Protein AF-A0ABD5S441-F1 (afdb_monomer_lite)

InterPro domains:
  IPR002937 Amine oxida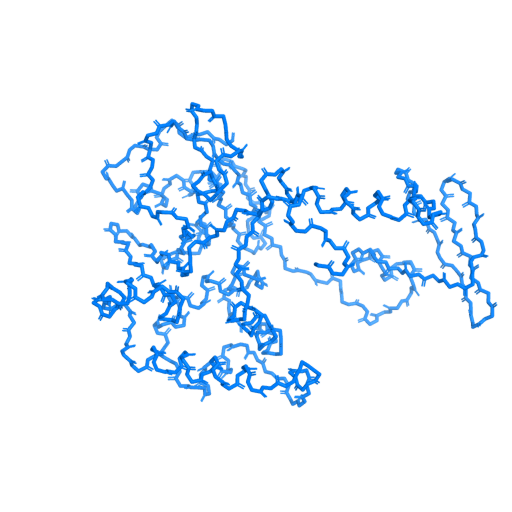se [PF01593] (11-288)
  IPR036188 FAD/NAD(P)-binding domain superfamily [G3DSA:3.50.50.60] (148-203)
  IPR036188 FAD/NAD(P)-binding domain superfamily [SSF51905] (5-224)

pLDDT: mean 90.02, std 10.99, range [41.94, 98.12]

Foldseek 3Di:
DVQDDVVVLVWFFFAAWAWQFDQQDIATQGDCVRCVVCVVSNVVPPQADPVLVVLLVVLLVVLLVDDLVCLPDDDKFFQVVVVVVSVGDPSCLLRPVLLVVCVVQLGSVSRDIVSVVSNVVNVPSPDTDTAGLVGNVVSVVSNVVVCVVVVDDDDDPWDWDEWDDDQQWIWTQTPVGIDIDRDDDDPDQQVVSCVHPVPPPRDNDDWDKDKDKKKDFPPLPPVRASHKYAHSPDVQQRIKGQVCSRRVSVDDPGITMMMTMHGGDVNVVDDPVVSVVSVLVSSCSRPVVGDPPPMDD

Structure (mmCIF, N/CA/C/O backbone):
data_AF-A0ABD5S441-F1
#
_entry.id   AF-A0ABD5S441-F1
#
loop_
_atom_site.group_PDB
_atom_site.id
_atom_site.type_symbol
_atom_site.label_atom_id
_atom_site.label_alt_id
_atom_site.label_comp_id
_atom_site.label_asym_id
_atom_site.label_entity_id
_atom_site.label_seq_id
_atom_site.pdbx_PDB_ins_code
_atom_site.Cartn_x
_atom_site.Cartn_y
_atom_site.Cartn_z
_atom_site.occupancy
_atom_site.B_iso_or_equiv
_atom_site.auth_seq_id
_atom_site.auth_comp_id
_atom_site.auth_asym_id
_atom_site.auth_atom_id
_atom_site.pdbx_PDB_model_num
ATOM 1 N N . ARG A 1 1 ? -10.123 -16.345 6.306 1.00 65.31 1 ARG A N 1
ATOM 2 C CA . ARG A 1 1 ? -10.743 -17.648 6.645 1.00 65.31 1 ARG A CA 1
ATOM 3 C C . ARG A 1 1 ? -11.668 -17.563 7.852 1.00 65.31 1 ARG A C 1
ATOM 5 O O . ARG A 1 1 ? -12.834 -17.840 7.672 1.00 65.31 1 ARG A O 1
ATOM 12 N N . ARG A 1 2 ? -11.217 -17.163 9.056 1.00 82.12 2 ARG A N 1
ATOM 13 C CA . ARG A 1 2 ? -12.135 -17.028 10.214 1.00 82.12 2 ARG A CA 1
ATOM 14 C C . ARG A 1 2 ? -13.197 -15.929 10.036 1.00 82.12 2 ARG A C 1
ATOM 16 O O . ARG A 1 2 ? -14.333 -16.137 10.427 1.00 82.12 2 ARG A O 1
ATOM 23 N N . TYR A 1 3 ? -12.811 -14.787 9.464 1.00 86.44 3 TYR A N 1
ATOM 24 C CA . TYR A 1 3 ? -13.684 -13.607 9.316 1.00 86.44 3 TYR A CA 1
ATOM 25 C C . TYR A 1 3 ? -14.075 -13.294 7.870 1.00 86.44 3 TYR A C 1
ATOM 27 O O . TYR A 1 3 ? -15.000 -12.531 7.636 1.00 86.44 3 TYR A O 1
ATOM 35 N N . LEU A 1 4 ? -13.348 -13.877 6.916 1.00 92.81 4 LEU A N 1
ATOM 36 C CA . LEU A 1 4 ? -13.539 -13.667 5.486 1.00 92.81 4 LEU A CA 1
ATOM 37 C C . LEU A 1 4 ? -13.661 -15.018 4.797 1.00 92.81 4 LEU A C 1
ATOM 39 O O . LEU A 1 4 ? -12.816 -15.899 5.041 1.00 92.81 4 LEU A O 1
ATOM 43 N N . ASP A 1 5 ? -14.661 -15.121 3.932 1.00 95.56 5 ASP A N 1
ATOM 44 C CA . ASP A 1 5 ? -14.799 -16.182 2.945 1.00 95.56 5 ASP A CA 1
ATOM 45 C C . ASP A 1 5 ? -13.956 -15.784 1.730 1.00 95.56 5 ASP A C 1
ATOM 47 O O . ASP A 1 5 ? -14.310 -14.883 0.971 1.00 95.56 5 ASP A O 1
ATOM 51 N N . LEU A 1 6 ? -12.781 -16.410 1.633 1.00 94.31 6 LEU A N 1
ATOM 52 C CA . LEU A 1 6 ? -11.781 -16.106 0.611 1.00 94.31 6 LEU A CA 1
ATOM 53 C C . LEU A 1 6 ? -12.156 -16.684 -0.754 1.00 94.31 6 LEU A C 1
ATOM 55 O O . LEU A 1 6 ? -11.691 -16.159 -1.761 1.00 94.31 6 LEU A O 1
ATOM 59 N N . ASP A 1 7 ? -12.979 -17.733 -0.781 1.00 94.31 7 ASP A N 1
ATOM 60 C CA . ASP A 1 7 ? -13.413 -18.360 -2.026 1.00 94.31 7 ASP A CA 1
ATOM 61 C C . ASP A 1 7 ? -14.426 -17.440 -2.718 1.00 94.31 7 ASP A C 1
ATOM 63 O O . ASP A 1 7 ? -14.320 -17.186 -3.915 1.00 94.31 7 ASP A O 1
ATOM 67 N N . ALA A 1 8 ? -15.329 -16.829 -1.942 1.00 96.06 8 ALA A N 1
ATOM 68 C CA . ALA A 1 8 ? -16.262 -15.816 -2.437 1.00 96.06 8 ALA A CA 1
ATOM 69 C C . ALA A 1 8 ? -15.580 -14.527 -2.945 1.00 96.06 8 ALA A C 1
ATOM 71 O O . ALA A 1 8 ? -16.171 -13.802 -3.742 1.00 96.06 8 ALA A O 1
ATOM 72 N N . LEU A 1 9 ? -14.355 -14.226 -2.495 1.00 97.00 9 LEU A N 1
ATOM 73 C CA . LEU A 1 9 ? -13.588 -13.064 -2.970 1.00 97.00 9 LEU A CA 1
ATOM 74 C C . LEU A 1 9 ? -12.907 -13.297 -4.328 1.00 97.00 9 LEU A C 1
ATOM 76 O O . LEU A 1 9 ? -12.417 -12.329 -4.913 1.00 97.00 9 LEU A O 1
ATOM 80 N N . ASP A 1 10 ? -12.851 -14.551 -4.797 1.00 97.00 10 ASP A N 1
ATOM 81 C CA . ASP A 1 10 ? -12.195 -14.972 -6.042 1.00 97.00 10 ASP A CA 1
ATOM 82 C C . ASP A 1 10 ? -10.825 -14.295 -6.225 1.00 97.00 10 ASP A C 1
ATOM 84 O O . ASP A 1 10 ? -10.598 -13.475 -7.118 1.00 97.00 10 ASP A O 1
ATOM 88 N N . LEU A 1 11 ? -9.920 -14.568 -5.282 1.00 97.38 11 LEU A N 1
ATOM 89 C CA . LEU A 1 11 ? -8.642 -13.872 -5.184 1.00 97.38 11 LEU A CA 1
ATOM 90 C C . LEU A 1 11 ? -7.802 -14.023 -6.462 1.00 97.38 11 LEU A C 1
ATOM 92 O O . LEU A 1 11 ? -7.557 -15.115 -6.978 1.00 97.38 11 LEU A O 1
ATOM 96 N N . ARG A 1 12 ? -7.300 -12.888 -6.944 1.00 97.62 12 ARG A N 1
ATOM 97 C CA . ARG A 1 12 ? -6.392 -12.766 -8.080 1.00 97.62 12 ARG A CA 1
ATOM 98 C C . ARG A 1 12 ? -4.985 -12.500 -7.564 1.00 97.62 12 ARG A C 1
ATOM 100 O O . ARG A 1 12 ? -4.724 -11.492 -6.912 1.00 97.62 12 ARG A O 1
ATOM 107 N N . TYR A 1 13 ? -4.079 -13.428 -7.847 1.00 95.75 13 TYR A N 1
ATOM 108 C CA . TYR A 1 13 ? -2.749 -13.462 -7.244 1.00 95.75 13 TYR A CA 1
ATOM 109 C C . TYR A 1 13 ? -1.689 -12.774 -8.100 1.00 95.75 13 TYR A C 1
ATOM 111 O O . TYR A 1 13 ? -1.636 -12.951 -9.323 1.00 95.75 13 TYR A O 1
ATOM 119 N N . PHE A 1 14 ? -0.801 -12.044 -7.431 1.00 93.38 14 PHE A N 1
ATOM 120 C CA . PHE A 1 14 ? 0.441 -11.551 -8.013 1.00 93.38 14 PHE A CA 1
ATOM 121 C C . PHE A 1 14 ? 1.434 -12.700 -8.185 1.00 93.38 14 PHE A C 1
ATOM 123 O O . PHE A 1 14 ? 1.490 -13.626 -7.374 1.00 93.38 14 PHE A O 1
ATOM 130 N N . THR A 1 15 ? 2.274 -12.623 -9.217 1.00 89.69 15 THR A N 1
ATOM 131 C CA . THR A 1 15 ? 3.428 -13.524 -9.306 1.00 89.69 15 THR A CA 1
ATOM 132 C C . THR A 1 15 ? 4.480 -13.059 -8.296 1.00 89.69 15 THR A C 1
ATOM 134 O O . THR A 1 15 ? 4.806 -11.872 -8.302 1.00 89.69 15 THR A O 1
ATOM 137 N N . PRO A 1 16 ? 5.050 -13.951 -7.466 1.00 82.00 16 PRO A N 1
ATOM 138 C CA . PRO A 1 16 ? 6.083 -13.576 -6.508 1.00 82.00 16 PRO A CA 1
ATOM 139 C C . PRO A 1 16 ? 7.262 -12.850 -7.164 1.00 82.00 16 PRO A C 1
ATOM 141 O O . PRO A 1 16 ? 7.794 -13.290 -8.189 1.00 82.00 16 PRO A O 1
ATOM 144 N N . GLY A 1 17 ? 7.685 -11.753 -6.539 1.00 81.75 17 GLY A N 1
ATOM 145 C CA . GLY A 1 17 ? 8.775 -10.915 -7.020 1.00 81.75 17 GLY A CA 1
ATOM 146 C C . GLY A 1 17 ? 8.328 -9.583 -7.620 1.00 81.75 17 GLY A C 1
ATOM 147 O O . GLY A 1 17 ? 7.150 -9.233 -7.618 1.00 81.75 17 GLY A O 1
ATOM 148 N N . ALA A 1 18 ? 9.297 -8.840 -8.143 1.00 88.81 18 ALA A N 1
ATOM 149 C CA . ALA A 1 18 ? 9.094 -7.531 -8.750 1.00 88.81 18 ALA A CA 1
ATOM 150 C C . ALA A 1 18 ? 10.039 -7.332 -9.942 1.00 88.81 18 ALA A C 1
ATOM 152 O O . ALA A 1 18 ? 11.045 -8.031 -10.087 1.00 88.81 18 ALA A O 1
ATOM 153 N N . VAL A 1 19 ? 9.706 -6.381 -10.807 1.00 91.94 19 VAL A N 1
ATOM 154 C CA . VAL A 1 19 ? 10.551 -5.966 -11.927 1.00 91.94 19 VAL A CA 1
ATOM 155 C C . VAL A 1 19 ? 11.243 -4.663 -11.558 1.00 91.94 19 VAL A C 1
ATOM 157 O O . VAL A 1 19 ? 10.587 -3.651 -11.365 1.00 91.94 19 VAL A O 1
ATOM 160 N N . VAL A 1 20 ? 12.566 -4.667 -11.479 1.00 92.19 20 VAL A N 1
ATOM 161 C CA . VAL A 1 20 ? 13.361 -3.452 -11.297 1.00 92.19 20 VAL A CA 1
ATOM 162 C C . VAL A 1 20 ? 13.516 -2.775 -12.653 1.00 92.19 20 VAL A C 1
ATOM 164 O O . VAL A 1 20 ? 14.058 -3.375 -13.587 1.00 92.19 20 VAL A O 1
ATOM 167 N N . ALA A 1 21 ? 13.012 -1.550 -12.769 1.00 93.44 21 ALA A N 1
ATOM 168 C CA . ALA A 1 21 ? 12.971 -0.779 -14.001 1.00 93.44 21 ALA A CA 1
ATOM 169 C C . ALA A 1 21 ? 13.941 0.411 -13.957 1.00 93.44 21 ALA A C 1
ATOM 171 O O . ALA A 1 21 ? 14.086 1.095 -12.941 1.00 93.44 21 ALA A O 1
ATOM 172 N N . ARG A 1 22 ? 14.619 0.628 -15.086 1.00 92.00 22 ARG A N 1
ATOM 173 C CA . ARG A 1 22 ? 15.567 1.711 -15.375 1.00 92.00 22 ARG A CA 1
ATOM 174 C C . ARG A 1 22 ? 15.451 2.102 -16.855 1.00 92.00 22 ARG A C 1
ATOM 176 O O . ARG A 1 22 ? 14.823 1.358 -17.615 1.00 92.00 22 ARG A O 1
ATOM 183 N N . PRO A 1 23 ? 16.060 3.218 -17.298 1.00 92.81 23 PRO A N 1
ATOM 184 C CA . PRO A 1 23 ? 16.100 3.569 -18.715 1.00 92.81 23 PRO A CA 1
ATOM 185 C C . PRO A 1 23 ? 16.581 2.393 -19.578 1.00 92.81 23 PRO A C 1
ATOM 187 O O . PRO A 1 23 ? 17.664 1.854 -19.358 1.00 92.81 23 PRO A O 1
ATOM 190 N N . ASP A 1 24 ? 15.720 1.953 -20.496 1.00 90.12 24 ASP A N 1
ATOM 191 C CA . ASP A 1 24 ? 15.860 0.794 -21.391 1.00 90.12 24 ASP A CA 1
ATOM 192 C C . ASP A 1 24 ? 16.228 -0.558 -20.730 1.00 90.12 24 ASP A C 1
ATOM 194 O O . ASP A 1 24 ? 16.523 -1.552 -21.397 1.00 90.12 24 ASP A O 1
ATOM 198 N N . SER A 1 25 ? 16.140 -0.673 -19.405 1.00 87.00 25 SER A N 1
ATOM 199 C CA . SER A 1 25 ? 16.530 -1.884 -18.681 1.00 87.00 25 SER A CA 1
ATOM 200 C C . SER A 1 25 ? 15.450 -2.319 -17.704 1.00 87.00 25 SER A C 1
ATOM 202 O O . SER A 1 25 ? 14.938 -1.535 -16.909 1.00 87.00 25 SER A O 1
ATOM 204 N N . ARG A 1 26 ? 15.098 -3.604 -17.768 1.00 89.38 26 ARG A N 1
ATOM 205 C CA . ARG A 1 26 ? 14.175 -4.252 -16.835 1.00 89.38 26 ARG A CA 1
ATOM 206 C C . ARG A 1 26 ? 14.798 -5.559 -16.385 1.00 89.38 26 ARG A C 1
ATOM 208 O O . ARG A 1 26 ? 15.154 -6.387 -17.223 1.00 89.38 26 ARG A O 1
ATOM 215 N N . SER A 1 27 ? 14.897 -5.763 -15.081 1.00 84.12 27 SER A N 1
ATOM 216 C CA . SER A 1 27 ? 15.347 -7.027 -14.506 1.00 84.12 27 SER A CA 1
ATOM 217 C C . SER A 1 27 ? 14.283 -7.572 -13.567 1.00 84.12 27 SER A C 1
ATOM 219 O O . SER A 1 27 ? 13.667 -6.833 -12.807 1.00 84.12 27 SER A O 1
ATOM 221 N N . THR A 1 28 ? 14.010 -8.870 -13.648 1.00 80.25 28 THR A N 1
ATOM 222 C CA . THR A 1 28 ? 13.054 -9.504 -12.736 1.00 80.25 28 THR A CA 1
ATOM 223 C C . THR A 1 28 ? 13.807 -10.058 -11.543 1.00 80.25 28 THR A C 1
ATOM 225 O O . THR A 1 28 ? 14.750 -10.833 -11.712 1.00 80.25 28 THR A O 1
ATOM 228 N N . LEU A 1 29 ? 13.357 -9.696 -10.346 1.00 74.00 29 LEU A N 1
ATOM 229 C CA . LEU A 1 29 ? 13.698 -10.409 -9.132 1.00 74.00 29 LEU A CA 1
ATOM 230 C C . LEU A 1 29 ? 12.519 -11.287 -8.730 1.00 74.00 29 LEU A C 1
ATOM 232 O O . LEU A 1 29 ? 11.464 -10.762 -8.384 1.00 74.00 29 LEU A O 1
ATOM 236 N N . ALA A 1 30 ? 12.687 -12.605 -8.768 1.00 65.69 30 ALA A N 1
ATOM 237 C CA . ALA A 1 30 ? 11.663 -13.543 -8.326 1.00 65.69 30 ALA A CA 1
ATOM 238 C C . ALA A 1 30 ? 11.938 -14.103 -6.923 1.00 65.69 30 ALA A C 1
ATOM 240 O O . ALA A 1 30 ? 13.085 -14.141 -6.473 1.00 65.69 30 ALA A O 1
ATOM 241 N N . ASP A 1 31 ? 10.882 -14.567 -6.242 1.00 62.84 31 ASP A N 1
ATOM 242 C CA . ASP A 1 31 ? 11.021 -15.283 -4.968 1.00 62.84 31 ASP A CA 1
ATOM 243 C C . ASP A 1 31 ? 11.498 -16.725 -5.233 1.00 62.84 31 ASP A C 1
ATOM 245 O O . ASP A 1 31 ? 10.728 -17.539 -5.761 1.00 62.84 31 ASP A O 1
ATOM 249 N N . PRO A 1 32 ? 12.733 -17.077 -4.827 1.00 53.09 32 PRO A N 1
ATOM 250 C CA . PRO A 1 32 ? 13.337 -18.375 -5.102 1.00 53.09 32 PRO A CA 1
ATOM 251 C C . PRO A 1 32 ? 12.550 -19.561 -4.529 1.00 53.09 32 PRO A C 1
ATOM 253 O O . PRO A 1 32 ? 12.670 -20.677 -5.028 1.00 53.09 32 PRO A O 1
ATOM 256 N N . ARG A 1 33 ? 11.752 -19.355 -3.474 1.00 58.75 33 ARG A N 1
ATOM 257 C CA . ARG A 1 33 ? 11.003 -20.441 -2.826 1.00 58.75 33 ARG A CA 1
ATOM 258 C C . ARG A 1 33 ? 9.654 -20.708 -3.482 1.00 58.75 33 ARG A C 1
ATOM 260 O O . ARG A 1 33 ? 9.154 -21.823 -3.377 1.00 58.75 33 ARG A O 1
ATOM 267 N N . ARG A 1 34 ? 9.050 -19.696 -4.106 1.00 55.69 34 ARG A N 1
ATOM 268 C CA . ARG A 1 34 ? 7.669 -19.764 -4.614 1.00 55.69 34 ARG A CA 1
ATOM 269 C C . ARG A 1 34 ? 7.575 -19.862 -6.127 1.00 55.69 34 ARG A C 1
ATOM 271 O O . ARG A 1 34 ? 6.587 -20.385 -6.626 1.00 55.69 34 ARG A O 1
ATOM 278 N N . ASP A 1 35 ? 8.599 -19.409 -6.841 1.00 55.50 35 ASP A N 1
ATOM 279 C CA . ASP A 1 35 ? 8.705 -19.571 -8.288 1.00 55.50 35 ASP A CA 1
ATOM 280 C C . ASP A 1 35 ? 10.081 -20.162 -8.654 1.00 55.50 35 ASP A C 1
ATOM 282 O O . ASP A 1 35 ? 10.965 -19.465 -9.163 1.00 55.50 35 ASP A O 1
ATOM 286 N N . PRO A 1 36 ? 10.297 -21.465 -8.385 1.00 53.19 36 PRO A N 1
ATOM 287 C CA . PRO A 1 36 ? 11.572 -22.120 -8.649 1.00 53.19 36 PRO A CA 1
ATOM 288 C C . PRO A 1 36 ? 11.900 -22.252 -10.145 1.00 53.19 36 PRO A C 1
ATOM 290 O O . PRO A 1 36 ? 13.042 -22.542 -10.486 1.00 53.19 36 PRO A O 1
ATOM 293 N N . ALA A 1 37 ? 10.943 -22.030 -11.054 1.00 49.72 37 ALA A N 1
ATOM 294 C CA . ALA A 1 37 ? 11.206 -22.001 -12.494 1.00 49.72 37 ALA A CA 1
ATOM 295 C C . ALA A 1 37 ? 11.856 -20.669 -12.915 1.00 49.72 37 ALA A C 1
ATOM 297 O O . ALA A 1 37 ? 12.798 -20.658 -13.707 1.00 49.72 37 ALA A O 1
ATOM 298 N N . SER A 1 38 ? 11.426 -19.555 -12.315 1.00 51.66 38 SER A N 1
ATOM 299 C CA . SER A 1 38 ? 12.019 -18.222 -12.517 1.00 51.66 38 SER A CA 1
ATOM 300 C C . SER A 1 38 ? 13.366 -18.003 -11.802 1.00 51.66 38 SER A C 1
ATOM 302 O O . SER A 1 38 ? 14.031 -16.979 -11.999 1.00 51.66 38 SER A O 1
ATOM 304 N N . LEU A 1 39 ? 13.805 -18.972 -10.988 1.00 44.44 39 LEU A N 1
ATOM 305 C CA . LEU A 1 39 ? 15.114 -18.973 -10.331 1.00 44.44 39 LEU A CA 1
ATOM 306 C C . LEU A 1 39 ? 16.271 -18.916 -11.320 1.00 44.44 39 LEU A C 1
ATOM 308 O O . LEU A 1 39 ? 17.262 -18.254 -11.038 1.00 44.44 39 LEU A O 1
ATOM 312 N N . LEU A 1 40 ? 16.177 -19.599 -12.463 1.00 41.94 40 LEU A N 1
ATOM 313 C CA . LEU A 1 40 ? 17.257 -19.608 -13.455 1.00 41.94 40 LEU A CA 1
ATOM 314 C C . LEU A 1 40 ? 17.448 -18.225 -14.097 1.00 41.94 40 LEU A C 1
ATOM 316 O O . LEU A 1 40 ? 18.583 -17.829 -14.366 1.00 41.94 40 LEU A O 1
ATOM 320 N N . ASP A 1 41 ? 16.364 -17.461 -14.248 1.00 43.31 41 ASP A N 1
ATOM 321 C CA . ASP A 1 41 ? 16.399 -16.079 -14.737 1.00 43.31 41 ASP A CA 1
ATOM 322 C C . ASP A 1 41 ? 16.830 -15.097 -13.637 1.00 43.31 41 ASP A C 1
ATOM 324 O O . ASP A 1 41 ? 17.626 -14.192 -13.891 1.00 43.31 41 ASP A O 1
ATOM 328 N N . SER A 1 42 ? 16.418 -15.331 -12.385 1.00 48.16 42 SER A N 1
ATOM 329 C CA . SER A 1 42 ? 16.869 -14.550 -11.222 1.00 48.16 42 SER A CA 1
ATOM 330 C C . SER A 1 42 ? 18.332 -14.820 -10.857 1.00 48.16 42 SER A C 1
ATOM 332 O O . SER A 1 42 ? 19.022 -13.928 -10.381 1.00 48.16 42 SER A O 1
ATOM 334 N N . LEU A 1 43 ? 18.864 -16.024 -11.085 1.00 44.25 43 LEU A N 1
ATOM 335 C CA . LEU A 1 43 ? 20.286 -16.353 -10.907 1.00 44.25 43 LEU A CA 1
ATOM 336 C C . LEU A 1 43 ? 21.162 -15.709 -11.989 1.00 44.25 43 LEU A C 1
ATOM 338 O O . LEU A 1 43 ? 22.322 -15.409 -11.723 1.00 44.25 43 LEU A O 1
ATOM 342 N N . ARG A 1 44 ? 20.600 -15.448 -13.176 1.00 46.69 44 ARG A N 1
ATOM 343 C CA . ARG A 1 44 ? 21.252 -14.701 -14.262 1.00 46.69 44 ARG A CA 1
ATOM 344 C C . ARG A 1 44 ? 21.098 -13.185 -14.145 1.00 46.69 44 ARG A C 1
ATOM 346 O O . ARG A 1 44 ? 21.793 -12.468 -14.869 1.00 46.69 44 ARG A O 1
ATOM 353 N N . SER A 1 45 ? 20.238 -12.683 -13.255 1.00 51.91 45 SER A N 1
ATOM 354 C CA . SER A 1 45 ? 20.149 -11.245 -13.012 1.00 51.91 45 SER A CA 1
ATOM 355 C C . SER A 1 45 ? 21.444 -10.768 -12.343 1.00 51.91 45 SER A C 1
ATOM 357 O O . SER A 1 45 ? 21.807 -11.189 -11.244 1.00 51.91 45 SER A O 1
ATOM 359 N N . ARG A 1 46 ? 22.175 -9.901 -13.053 1.00 54.69 46 ARG A N 1
ATOM 360 C CA . ARG A 1 46 ? 23.422 -9.264 -12.583 1.00 54.69 46 ARG A CA 1
ATOM 361 C C . ARG A 1 46 ? 23.186 -8.199 -11.508 1.00 54.69 46 ARG A C 1
ATOM 363 O O . ARG A 1 46 ? 24.134 -7.630 -10.992 1.00 54.69 46 ARG A O 1
ATOM 370 N N . GLU A 1 47 ? 21.922 -7.929 -11.221 1.00 59.97 47 GLU A N 1
ATOM 371 C CA . GLU A 1 47 ? 21.449 -6.838 -10.372 1.00 59.97 47 GLU A CA 1
ATOM 372 C C . GLU A 1 47 ? 21.523 -7.192 -8.890 1.00 59.97 47 GLU A C 1
ATOM 374 O O . GLU A 1 47 ? 21.624 -6.308 -8.051 1.00 59.97 47 GLU A O 1
ATOM 379 N N . LEU A 1 48 ? 21.510 -8.489 -8.571 1.00 65.56 48 LEU A N 1
ATOM 380 C CA . LEU A 1 48 ? 21.667 -8.983 -7.214 1.00 65.56 48 LEU A CA 1
ATOM 381 C C . LEU A 1 48 ? 22.923 -9.829 -7.093 1.00 65.56 48 LEU A C 1
ATOM 383 O O . LEU A 1 48 ? 23.059 -10.848 -7.784 1.00 65.56 48 LEU A O 1
ATOM 387 N N . SER A 1 49 ? 23.778 -9.473 -6.138 1.00 72.88 49 SER A N 1
ATOM 388 C CA . SER A 1 49 ? 24.880 -10.340 -5.753 1.00 72.88 49 SER A CA 1
ATOM 389 C C . SER A 1 49 ? 24.331 -11.679 -5.233 1.00 72.88 49 SER A C 1
ATOM 391 O O . SER A 1 49 ? 23.270 -11.758 -4.606 1.00 72.88 49 SER A O 1
ATOM 393 N N . THR A 1 50 ? 25.048 -12.773 -5.490 1.00 75.56 50 THR A N 1
ATOM 394 C CA . THR A 1 50 ? 24.694 -14.088 -4.927 1.00 75.56 50 THR A CA 1
ATOM 395 C C . THR A 1 50 ? 24.672 -14.049 -3.396 1.00 75.56 50 THR A C 1
ATOM 397 O O . THR A 1 50 ? 23.895 -14.769 -2.773 1.00 75.56 50 THR A O 1
ATOM 400 N N . VAL A 1 51 ? 25.491 -13.181 -2.792 1.00 84.31 51 VAL A N 1
ATOM 401 C CA . VAL A 1 51 ? 25.563 -13.004 -1.341 1.00 84.31 51 VAL A CA 1
ATOM 402 C C . VAL A 1 51 ? 24.261 -12.411 -0.805 1.00 84.31 51 VAL A C 1
ATOM 404 O O . VAL A 1 51 ? 23.706 -12.955 0.145 1.00 84.31 51 VAL A O 1
ATOM 407 N N . ASP A 1 52 ? 23.714 -11.378 -1.446 1.00 83.62 52 ASP A N 1
ATOM 408 C CA . ASP A 1 52 ? 22.460 -10.763 -0.996 1.00 83.62 52 ASP A CA 1
ATOM 409 C C . ASP A 1 52 ? 21.275 -11.711 -1.153 1.00 83.62 52 ASP A C 1
ATOM 411 O O . ASP A 1 52 ? 20.434 -11.780 -0.266 1.00 83.62 52 ASP A O 1
ATOM 415 N N . LYS A 1 53 ? 21.254 -12.554 -2.195 1.00 80.00 53 LYS A N 1
ATOM 416 C CA . LYS A 1 53 ? 20.238 -13.617 -2.328 1.00 80.00 53 LYS A CA 1
ATOM 417 C C . LYS A 1 53 ? 20.273 -14.589 -1.144 1.00 80.00 53 LYS A C 1
ATOM 419 O O . LYS A 1 53 ? 19.224 -14.963 -0.616 1.00 80.00 53 LYS A O 1
ATOM 424 N N . LEU A 1 54 ? 21.471 -14.994 -0.714 1.00 84.69 54 LEU A N 1
ATOM 425 C CA . LEU A 1 54 ? 21.644 -15.866 0.451 1.00 84.69 54 LEU A CA 1
ATOM 426 C C . LEU A 1 54 ? 21.256 -15.156 1.752 1.00 84.69 54 LEU A C 1
ATOM 428 O O . LEU A 1 54 ? 20.592 -15.767 2.587 1.00 84.69 54 LEU A O 1
ATOM 432 N N . ARG A 1 55 ? 21.601 -13.873 1.907 1.00 89.88 55 ARG A N 1
ATOM 433 C CA . ARG A 1 55 ? 21.184 -13.058 3.059 1.00 89.88 55 ARG A CA 1
ATOM 434 C C . ARG A 1 55 ? 19.674 -12.893 3.121 1.00 89.88 55 ARG A C 1
ATOM 436 O O . ARG A 1 55 ? 19.102 -13.088 4.184 1.00 89.88 55 ARG A O 1
ATOM 443 N N . THR A 1 56 ? 19.008 -12.624 1.998 1.00 87.50 56 THR A N 1
ATOM 444 C CA . THR A 1 56 ? 17.542 -12.566 1.932 1.00 87.50 56 THR A CA 1
ATOM 445 C C . THR A 1 56 ? 16.929 -13.889 2.377 1.00 87.50 56 THR A C 1
ATOM 447 O O . THR A 1 56 ? 16.003 -13.892 3.185 1.00 87.50 56 THR A O 1
ATOM 450 N N . LEU A 1 57 ? 17.459 -15.025 1.908 1.00 85.75 57 LEU A N 1
ATOM 451 C CA . LEU A 1 57 ? 16.988 -16.336 2.351 1.00 85.75 57 LEU A CA 1
ATOM 452 C C . LEU A 1 57 ? 17.220 -16.544 3.856 1.00 85.75 57 LEU A C 1
ATOM 454 O O . LEU A 1 57 ? 16.308 -16.997 4.545 1.00 85.75 57 LEU A O 1
ATOM 458 N N . ALA A 1 58 ? 18.402 -16.203 4.370 1.00 89.88 58 ALA A N 1
ATOM 459 C CA . ALA A 1 58 ? 18.734 -16.322 5.789 1.00 89.88 58 ALA A CA 1
ATOM 460 C C . ALA A 1 58 ? 17.829 -15.446 6.668 1.00 89.88 58 ALA A C 1
ATOM 462 O O . ALA A 1 58 ? 17.296 -15.934 7.663 1.00 89.88 58 ALA A O 1
ATOM 463 N N . LEU A 1 59 ? 17.583 -14.199 6.261 1.00 90.88 59 LEU A N 1
ATOM 464 C CA . LEU A 1 59 ? 16.666 -13.274 6.922 1.00 90.88 59 LEU A CA 1
ATOM 465 C C . LEU A 1 59 ? 15.236 -13.822 6.929 1.00 90.88 59 LEU A C 1
ATOM 467 O O . LEU A 1 59 ? 14.584 -13.858 7.968 1.00 90.88 59 LEU A O 1
ATOM 471 N N . VAL A 1 60 ? 14.756 -14.328 5.794 1.00 89.06 60 VAL A N 1
ATOM 472 C CA . VAL A 1 60 ? 13.440 -14.972 5.710 1.00 89.06 60 VAL A CA 1
ATOM 473 C C . VAL A 1 60 ? 13.337 -16.156 6.674 1.00 89.06 60 VAL A C 1
ATOM 475 O O . VAL A 1 60 ? 12.346 -16.268 7.392 1.00 89.06 60 VAL A O 1
ATOM 478 N N . GLN A 1 61 ? 14.342 -17.034 6.720 1.00 89.44 61 GLN A N 1
ATOM 479 C CA . GLN A 1 61 ? 14.350 -18.173 7.647 1.00 89.44 61 GLN A CA 1
ATOM 480 C C . GLN A 1 61 ? 14.388 -17.712 9.110 1.00 89.44 61 GLN A C 1
ATOM 482 O O . GLN A 1 61 ? 13.665 -18.260 9.944 1.00 89.44 61 GLN A O 1
ATOM 487 N N . HIS A 1 62 ? 15.182 -16.682 9.411 1.00 92.12 62 HIS A N 1
ATOM 488 C CA . HIS A 1 62 ? 15.252 -16.068 10.732 1.00 92.12 62 HIS A CA 1
ATOM 489 C C . HIS A 1 62 ? 13.884 -15.540 11.180 1.00 92.12 62 HIS A C 1
ATOM 491 O O . HIS A 1 62 ? 13.431 -15.865 12.271 1.00 92.12 62 HIS A O 1
ATOM 497 N N . LEU A 1 63 ? 13.171 -14.802 10.330 1.00 91.69 63 LEU A N 1
ATOM 498 C CA . LEU A 1 63 ? 11.868 -14.243 10.695 1.00 91.69 63 LEU A CA 1
ATOM 499 C C . LEU A 1 63 ? 10.754 -15.291 10.754 1.00 91.69 63 LEU A C 1
ATOM 501 O O . LEU A 1 63 ? 9.852 -15.199 11.587 1.00 91.69 63 LEU A O 1
ATOM 505 N N . LEU A 1 64 ? 10.794 -16.307 9.889 1.00 90.25 64 LEU A N 1
ATOM 506 C CA . LEU A 1 64 ? 9.803 -17.385 9.905 1.00 90.25 64 LEU A CA 1
ATOM 507 C C . LEU A 1 64 ? 9.913 -18.273 11.152 1.00 90.25 64 LEU A C 1
ATOM 509 O O . LEU A 1 64 ? 8.901 -18.852 11.551 1.00 90.25 64 LEU A O 1
ATOM 513 N N . SER A 1 65 ? 11.091 -18.362 11.780 1.00 91.44 65 SER A N 1
ATOM 514 C CA . SER A 1 65 ? 11.277 -19.121 13.024 1.00 91.44 65 SER A CA 1
ATOM 515 C C . SER A 1 65 ? 10.796 -18.376 14.278 1.00 91.44 65 SER A C 1
ATOM 517 O O . SER A 1 65 ? 10.541 -19.017 15.299 1.00 91.44 65 SER A O 1
ATOM 519 N N . ARG A 1 66 ? 10.602 -17.052 14.202 1.00 90.69 66 ARG A N 1
ATOM 520 C CA . ARG A 1 66 ? 10.131 -16.220 15.320 1.00 90.69 66 ARG A CA 1
ATOM 521 C C . ARG A 1 66 ? 8.611 -16.233 15.476 1.00 90.69 66 ARG A C 1
ATOM 523 O O . ARG A 1 66 ? 7.839 -16.333 14.506 1.00 90.69 66 ARG A O 1
ATOM 530 N N . ARG A 1 67 ? 8.164 -16.096 16.727 1.00 87.75 67 ARG A N 1
ATOM 531 C CA . ARG A 1 67 ? 6.744 -15.895 17.051 1.00 87.75 67 ARG A CA 1
ATOM 532 C C . ARG A 1 67 ? 6.370 -14.434 16.849 1.00 87.75 67 ARG A C 1
ATOM 534 O O . ARG A 1 67 ? 7.186 -13.542 17.013 1.00 87.75 67 ARG A O 1
ATOM 541 N N . GLU A 1 68 ? 5.110 -14.185 16.523 1.00 80.75 68 GLU A N 1
ATOM 542 C CA . GLU A 1 68 ? 4.637 -12.838 16.185 1.00 80.75 68 GLU A CA 1
ATOM 543 C C . GLU A 1 68 ? 4.814 -11.834 17.331 1.00 80.75 68 GLU A C 1
ATOM 545 O O . GLU A 1 68 ? 5.338 -10.750 17.109 1.00 80.75 68 GLU A O 1
ATOM 550 N N . GLY A 1 69 ? 4.493 -12.233 18.566 1.00 80.50 69 GLY A N 1
ATOM 551 C CA . GLY A 1 69 ? 4.708 -11.390 19.748 1.00 80.50 69 GLY A CA 1
ATOM 552 C C . GLY A 1 69 ? 6.181 -11.107 20.066 1.00 80.50 69 GLY A C 1
ATOM 553 O O . GLY A 1 69 ? 6.466 -10.188 20.821 1.00 80.50 69 GLY A O 1
ATOM 554 N N . GLU A 1 70 ? 7.122 -11.862 19.491 1.00 88.25 70 GLU A N 1
ATOM 555 C CA . GLU A 1 70 ? 8.556 -11.612 19.669 1.00 88.25 70 GLU A CA 1
ATOM 556 C C . GLU A 1 70 ? 9.071 -10.534 18.708 1.00 88.25 70 GLU A C 1
ATOM 558 O O . GLU A 1 70 ? 10.090 -9.925 19.009 1.00 88.25 70 GLU A O 1
ATOM 563 N N . LEU A 1 71 ? 8.399 -10.284 17.576 1.00 88.19 71 LEU A N 1
ATOM 564 C CA . LEU A 1 71 ? 8.860 -9.347 16.533 1.00 88.19 71 LEU A CA 1
ATOM 565 C C . LEU A 1 71 ? 8.803 -7.878 16.964 1.00 88.19 71 LEU A C 1
ATOM 567 O O . LEU A 1 71 ? 9.453 -7.037 16.360 1.00 88.19 71 LEU A O 1
ATOM 571 N N . PHE A 1 72 ? 8.026 -7.575 18.003 1.00 90.50 72 PHE A N 1
ATOM 572 C CA . PHE A 1 72 ? 7.893 -6.231 18.569 1.00 90.50 72 PHE A CA 1
ATOM 573 C C . PHE A 1 72 ? 8.659 -6.073 19.891 1.00 90.50 72 PHE A C 1
ATOM 575 O O . PHE A 1 72 ? 8.487 -5.078 20.591 1.00 90.50 72 PHE A O 1
ATOM 582 N N . ALA A 1 73 ? 9.464 -7.072 20.270 1.00 87.69 73 ALA A N 1
ATOM 583 C CA . ALA A 1 73 ? 10.231 -7.071 21.506 1.00 87.69 73 ALA A CA 1
ATOM 584 C C . ALA A 1 73 ? 11.704 -6.723 21.253 1.00 87.69 73 ALA A C 1
ATOM 586 O O . ALA A 1 73 ? 12.321 -7.220 20.312 1.00 87.69 73 ALA A O 1
ATOM 587 N N . GLY A 1 74 ? 12.290 -5.957 22.175 1.00 88.19 74 GLY A N 1
ATOM 588 C CA . GLY A 1 74 ? 13.693 -5.546 22.122 1.00 88.19 74 GLY A CA 1
ATOM 589 C C . GLY A 1 74 ? 13.882 -4.104 21.641 1.00 88.19 74 GLY A C 1
ATOM 590 O O . GLY A 1 74 ? 12.905 -3.370 21.483 1.00 88.19 74 GLY A O 1
ATOM 591 N N . PRO A 1 75 ? 15.143 -3.664 21.476 1.00 91.62 75 PRO A N 1
ATOM 592 C CA . PRO A 1 75 ? 15.441 -2.326 20.982 1.00 91.62 75 PRO A CA 1
ATOM 593 C C . PRO A 1 75 ? 15.016 -2.201 19.520 1.00 91.62 75 PRO A C 1
ATOM 595 O O . PRO A 1 75 ? 15.308 -3.095 18.725 1.00 91.62 75 PRO A O 1
ATOM 598 N N . ASP A 1 76 ? 14.380 -1.088 19.168 1.00 95.00 76 ASP A N 1
ATOM 599 C CA . ASP A 1 76 ? 14.048 -0.749 17.783 1.00 95.00 76 ASP A CA 1
ATOM 600 C C . ASP A 1 76 ? 15.246 -0.084 17.075 1.00 95.00 76 ASP A C 1
ATOM 602 O O . ASP A 1 76 ? 16.171 0.397 17.730 1.00 95.00 76 ASP A O 1
ATOM 606 N N . ALA A 1 77 ? 15.239 -0.088 15.745 1.00 96.75 77 ALA A N 1
ATOM 607 C CA . ALA A 1 77 ? 16.171 0.653 14.891 1.00 96.75 77 ALA A CA 1
ATOM 608 C C . ALA A 1 77 ? 15.481 0.975 13.558 1.00 96.75 77 ALA A C 1
ATOM 610 O O . ALA A 1 77 ? 14.379 0.488 13.296 1.00 96.75 77 ALA A O 1
ATOM 611 N N . SER A 1 78 ? 16.117 1.761 12.695 1.00 97.81 78 SER A N 1
ATOM 612 C CA . SER A 1 78 ? 15.607 1.934 11.334 1.00 97.81 78 SER A CA 1
ATOM 613 C C . SER A 1 78 ? 15.754 0.651 10.506 1.00 97.81 78 SER A C 1
ATOM 615 O O . SER A 1 78 ? 16.633 -0.182 10.747 1.00 97.81 78 SER A O 1
ATOM 617 N N . ILE A 1 79 ? 14.911 0.494 9.480 1.00 97.31 79 ILE A N 1
ATOM 618 C CA . ILE A 1 79 ? 15.059 -0.578 8.482 1.00 97.31 79 ILE A CA 1
ATOM 619 C C . ILE A 1 79 ? 16.443 -0.509 7.833 1.00 97.31 79 ILE A C 1
ATOM 621 O O . ILE A 1 79 ? 17.065 -1.546 7.617 1.00 97.31 79 ILE A O 1
ATOM 625 N N . ARG A 1 80 ? 16.933 0.701 7.545 1.00 97.56 80 ARG A N 1
ATOM 626 C CA . ARG A 1 80 ? 18.262 0.917 6.969 1.00 97.56 80 ARG A CA 1
ATOM 627 C C . ARG A 1 80 ? 19.368 0.335 7.844 1.00 97.56 80 ARG A C 1
ATOM 629 O O . ARG A 1 80 ? 20.087 -0.542 7.382 1.00 97.56 80 ARG A O 1
ATOM 636 N N . GLU A 1 81 ? 19.441 0.753 9.107 1.00 97.50 81 GLU A N 1
ATOM 637 C CA . GLU A 1 81 ? 20.440 0.246 10.058 1.00 97.50 81 GLU A CA 1
ATOM 638 C C . GLU A 1 81 ? 20.341 -1.274 10.208 1.00 97.50 81 GLU A C 1
ATOM 640 O O . GLU A 1 81 ? 21.353 -1.967 10.192 1.00 97.50 81 GLU A O 1
ATOM 645 N N . TYR A 1 82 ? 19.123 -1.815 10.276 1.00 96.62 82 TYR A N 1
ATOM 646 C CA . TYR A 1 82 ? 18.914 -3.256 10.378 1.00 96.62 82 TYR A CA 1
ATOM 647 C C . TYR A 1 82 ? 19.459 -4.023 9.163 1.00 96.62 82 TYR A C 1
ATOM 649 O O . TYR A 1 82 ? 20.066 -5.083 9.311 1.00 96.62 82 TYR A O 1
ATOM 657 N N . LEU A 1 83 ? 19.269 -3.507 7.946 1.00 95.56 83 LEU A N 1
ATOM 658 C CA . LEU A 1 83 ? 19.791 -4.141 6.732 1.00 95.56 83 LEU A CA 1
ATOM 659 C C . LEU A 1 83 ? 21.312 -3.996 6.611 1.00 95.56 83 LEU A C 1
ATOM 661 O O . LEU A 1 83 ? 21.974 -4.937 6.161 1.00 95.56 83 LEU A O 1
ATOM 665 N N . ASP A 1 84 ? 21.861 -2.869 7.060 1.00 95.81 84 ASP A N 1
ATOM 666 C CA . ASP A 1 84 ? 23.305 -2.646 7.143 1.00 95.81 84 ASP A CA 1
ATOM 667 C C . ASP A 1 84 ? 23.951 -3.619 8.149 1.00 95.81 84 ASP A C 1
ATOM 669 O O . ASP A 1 84 ? 24.981 -4.224 7.849 1.00 95.81 84 ASP A O 1
ATOM 673 N N . GLU A 1 85 ? 23.312 -3.872 9.298 1.00 95.44 85 GLU A N 1
ATOM 674 C CA . GLU A 1 85 ? 23.740 -4.878 10.284 1.00 95.44 85 GLU A CA 1
ATOM 675 C C . GLU A 1 85 ? 23.702 -6.312 9.725 1.00 95.44 85 GLU A C 1
ATOM 677 O O . GLU A 1 85 ? 24.597 -7.116 9.997 1.00 95.44 85 GLU A O 1
ATOM 682 N N . TRP A 1 86 ? 22.707 -6.638 8.891 1.00 94.75 86 TRP A N 1
ATOM 683 C CA . TRP A 1 86 ? 22.663 -7.897 8.129 1.00 94.75 86 TRP A CA 1
ATOM 684 C C . TRP A 1 86 ? 23.723 -7.967 7.010 1.00 94.75 86 TRP A C 1
ATOM 686 O O . TRP A 1 86 ? 23.964 -9.037 6.431 1.00 94.75 86 TRP A O 1
ATOM 696 N N . GLY A 1 87 ? 24.379 -6.842 6.717 1.00 95.00 87 GLY A N 1
ATOM 697 C CA . GLY A 1 87 ? 25.470 -6.710 5.762 1.00 95.00 87 GLY A CA 1
ATOM 698 C C . GLY A 1 87 ? 25.023 -6.656 4.307 1.00 95.00 87 GLY A C 1
ATOM 699 O O . GLY A 1 87 ? 25.822 -7.008 3.441 1.00 95.00 87 GLY A O 1
ATOM 700 N N . PHE A 1 88 ? 23.768 -6.298 4.023 1.00 92.81 88 PHE A N 1
ATOM 701 C CA . PHE A 1 88 ? 23.288 -6.168 2.646 1.00 92.81 88 PHE A CA 1
ATOM 702 C C . PHE A 1 88 ? 24.095 -5.129 1.860 1.00 92.81 88 PHE A C 1
ATOM 704 O O . PHE A 1 88 ? 24.541 -4.122 2.401 1.00 92.81 88 PHE A O 1
ATOM 711 N N . ASP A 1 89 ? 24.294 -5.384 0.567 1.00 91.38 89 ASP A N 1
ATOM 712 C CA . ASP A 1 89 ? 24.947 -4.415 -0.311 1.00 91.38 89 ASP A CA 1
ATOM 713 C C . ASP A 1 89 ? 24.122 -3.122 -0.440 1.00 91.38 89 ASP A C 1
ATOM 715 O O . ASP A 1 89 ? 22.909 -3.162 -0.659 1.00 91.38 89 ASP A O 1
ATOM 719 N N . GLY A 1 90 ? 24.783 -1.963 -0.365 1.00 90.19 90 GLY A N 1
ATOM 720 C CA . GLY A 1 90 ? 24.109 -0.665 -0.474 1.00 90.19 90 GLY A CA 1
ATOM 721 C C . GLY A 1 90 ? 23.411 -0.468 -1.824 1.00 90.19 90 GLY A C 1
ATOM 722 O O . GLY A 1 90 ? 22.315 0.081 -1.880 1.00 90.19 90 GLY A O 1
ATOM 723 N N . GLY A 1 91 ? 23.981 -0.987 -2.915 1.00 89.12 91 GLY A N 1
ATOM 724 C CA . GLY A 1 91 ? 23.338 -0.985 -4.225 1.00 89.12 91 GLY A CA 1
ATOM 725 C C . GLY A 1 91 ? 22.066 -1.832 -4.241 1.00 89.12 91 GLY A C 1
ATOM 726 O O . GLY A 1 91 ? 21.064 -1.402 -4.812 1.00 89.12 91 GLY A O 1
ATOM 727 N N . PHE A 1 92 ? 22.056 -2.993 -3.585 1.00 87.56 92 PHE A N 1
ATOM 728 C CA . PHE A 1 92 ? 20.830 -3.779 -3.409 1.00 87.56 92 PHE A CA 1
ATOM 729 C C . PHE A 1 92 ? 19.768 -3.016 -2.609 1.00 87.56 92 PHE A C 1
ATOM 731 O O . PHE A 1 92 ? 18.599 -2.980 -3.008 1.00 87.56 92 PHE A O 1
ATOM 738 N N . VAL A 1 93 ? 20.173 -2.382 -1.507 1.00 92.06 93 VAL A N 1
ATOM 739 C CA . VAL A 1 93 ? 19.265 -1.595 -0.668 1.00 92.06 93 VAL A CA 1
ATOM 740 C C . VAL A 1 93 ? 18.647 -0.454 -1.477 1.00 92.06 93 VAL A C 1
ATOM 742 O O . VAL A 1 93 ? 17.426 -0.374 -1.547 1.00 92.06 93 VAL A O 1
ATOM 745 N N . GLU A 1 94 ? 19.443 0.359 -2.169 1.00 91.62 94 GLU A N 1
ATOM 746 C CA . GLU A 1 94 ? 18.937 1.524 -2.910 1.00 91.62 94 GLU A CA 1
ATOM 747 C C . GLU A 1 94 ? 18.109 1.159 -4.148 1.00 91.62 94 GLU A C 1
ATOM 749 O O . GLU A 1 94 ? 17.086 1.782 -4.431 1.00 91.62 94 GLU A O 1
ATOM 754 N N . ASN A 1 95 ? 18.518 0.134 -4.898 1.00 88.69 95 ASN A N 1
ATOM 755 C CA . ASN A 1 95 ? 17.873 -0.195 -6.171 1.00 88.69 95 ASN A CA 1
ATOM 756 C C . ASN A 1 95 ? 16.661 -1.121 -6.030 1.00 88.69 95 ASN A C 1
ATOM 758 O O . ASN A 1 95 ? 15.849 -1.206 -6.951 1.00 88.69 95 ASN A O 1
ATOM 762 N N . PHE A 1 96 ? 16.544 -1.853 -4.921 1.00 89.50 96 PHE A N 1
ATOM 763 C CA . PHE A 1 96 ? 15.463 -2.816 -4.726 1.00 89.50 96 PHE A CA 1
ATOM 764 C C . PHE A 1 96 ? 14.698 -2.584 -3.428 1.00 89.50 96 PHE A C 1
ATOM 766 O O . PHE A 1 96 ? 13.478 -2.421 -3.465 1.00 89.50 96 PHE A O 1
ATOM 773 N N . VAL A 1 97 ? 15.384 -2.564 -2.283 1.00 91.44 97 VAL A N 1
ATOM 774 C CA . VAL A 1 97 ? 14.687 -2.506 -0.991 1.00 91.44 97 VAL A CA 1
ATOM 775 C C . VAL A 1 97 ? 14.025 -1.147 -0.785 1.00 91.44 97 VAL A C 1
ATOM 777 O O . VAL A 1 97 ? 12.850 -1.105 -0.447 1.00 91.44 97 VAL A O 1
ATOM 780 N N . ALA A 1 98 ? 14.723 -0.048 -1.057 1.00 94.50 98 ALA A N 1
ATOM 781 C CA . ALA A 1 98 ? 14.196 1.307 -0.950 1.00 94.50 98 ALA A CA 1
ATOM 782 C C . ALA A 1 98 ? 12.937 1.535 -1.810 1.00 94.50 98 ALA A C 1
ATOM 784 O O . ALA A 1 98 ? 11.939 1.973 -1.244 1.00 94.50 98 ALA A O 1
ATOM 785 N N . PRO A 1 99 ? 12.887 1.203 -3.118 1.00 93.69 99 PRO A N 1
ATOM 786 C CA . PRO A 1 99 ? 11.652 1.344 -3.893 1.00 93.69 99 PRO A CA 1
ATOM 787 C C . PRO A 1 99 ? 10.540 0.384 -3.445 1.00 93.69 99 PRO A C 1
ATOM 789 O O . PRO A 1 99 ? 9.372 0.775 -3.396 1.00 93.69 99 PRO A O 1
ATOM 792 N N . PHE A 1 100 ? 10.877 -0.868 -3.109 1.00 92.88 100 PHE A N 1
ATOM 793 C CA . PHE A 1 100 ? 9.886 -1.878 -2.728 1.00 92.88 100 PHE A CA 1
ATOM 794 C C . PHE A 1 100 ? 9.283 -1.596 -1.352 1.00 92.88 100 PHE A C 1
ATOM 796 O O . PHE A 1 100 ? 8.075 -1.413 -1.218 1.00 92.88 100 PHE A O 1
ATOM 803 N N . TYR A 1 101 ? 10.132 -1.535 -0.328 1.00 92.50 101 TYR A N 1
ATOM 804 C CA . TYR A 1 101 ? 9.713 -1.271 1.041 1.00 92.50 101 TYR A CA 1
ATOM 805 C C . TYR A 1 101 ? 9.295 0.174 1.240 1.00 92.50 101 TYR A C 1
ATOM 807 O O . TYR A 1 101 ? 8.347 0.409 1.978 1.00 92.50 101 TYR A O 1
ATOM 815 N N . GLY A 1 102 ? 9.896 1.118 0.516 1.00 92.75 102 GLY A N 1
ATOM 816 C CA . GLY A 1 102 ? 9.413 2.491 0.491 1.00 92.75 102 GLY A CA 1
ATOM 817 C C . GLY A 1 102 ? 7.984 2.593 -0.027 1.00 92.75 102 GLY A C 1
ATOM 818 O O . GLY A 1 102 ? 7.231 3.394 0.501 1.00 92.75 102 GLY A O 1
ATOM 819 N N . GLY A 1 103 ? 7.555 1.737 -0.960 1.00 93.00 103 GLY A N 1
ATOM 820 C CA . GLY A 1 103 ? 6.142 1.647 -1.350 1.00 93.00 103 GLY A CA 1
ATOM 821 C C . GLY A 1 103 ? 5.222 1.091 -0.253 1.00 93.00 103 GLY A C 1
ATOM 822 O O . GLY A 1 103 ? 4.043 1.425 -0.223 1.00 93.00 103 GLY A O 1
ATOM 823 N N . ILE A 1 104 ? 5.745 0.272 0.666 1.00 93.31 104 ILE A N 1
ATOM 824 C CA . ILE A 1 104 ? 4.987 -0.315 1.786 1.00 93.31 104 ILE A CA 1
ATOM 825 C C . ILE A 1 104 ? 4.904 0.662 2.966 1.00 93.31 104 ILE A C 1
ATOM 827 O O . ILE A 1 104 ? 3.845 0.820 3.565 1.00 93.31 104 ILE A O 1
ATOM 831 N N . THR A 1 105 ? 6.020 1.301 3.316 1.00 94.19 105 THR A N 1
ATOM 832 C CA . THR A 1 105 ? 6.133 2.218 4.464 1.00 94.19 105 THR A CA 1
ATOM 833 C C . THR A 1 105 ? 5.936 3.682 4.082 1.00 94.19 105 THR A C 1
ATOM 835 O O . THR A 1 105 ? 6.016 4.554 4.945 1.00 94.19 105 THR A O 1
ATOM 838 N N . LEU A 1 106 ? 5.707 3.957 2.796 1.00 95.19 106 LEU A N 1
ATOM 839 C CA . LEU A 1 106 ? 5.658 5.296 2.204 1.00 95.19 106 LEU A CA 1
ATOM 840 C C . LEU A 1 106 ? 6.938 6.106 2.493 1.00 95.19 106 LEU A C 1
ATOM 842 O O . LEU A 1 106 ? 6.900 7.303 2.771 1.00 95.19 106 LEU A O 1
ATOM 846 N N . ASP A 1 107 ? 8.086 5.420 2.484 1.00 94.06 107 ASP A N 1
ATOM 847 C CA . ASP A 1 107 ? 9.379 5.961 2.904 1.00 94.06 107 ASP A CA 1
ATOM 848 C C . ASP A 1 107 ? 10.577 5.277 2.230 1.00 94.06 107 ASP A C 1
ATOM 850 O O . ASP A 1 107 ? 11.070 4.252 2.707 1.00 94.06 107 ASP A O 1
ATOM 854 N N . ARG A 1 108 ? 11.114 5.878 1.162 1.00 94.25 108 ARG A N 1
ATOM 855 C CA . ARG A 1 108 ? 12.323 5.356 0.497 1.00 94.25 108 ARG A CA 1
ATOM 856 C C . ARG A 1 108 ? 13.599 5.511 1.326 1.00 94.25 108 ARG A C 1
ATOM 858 O O . ARG A 1 108 ? 14.582 4.840 1.030 1.00 94.25 108 ARG A O 1
ATOM 865 N N . SER A 1 109 ? 13.611 6.359 2.360 1.00 95.12 109 SER A N 1
ATOM 866 C CA . SER A 1 109 ? 14.794 6.499 3.222 1.00 95.12 109 SER A CA 1
ATOM 867 C C . SER A 1 109 ? 15.036 5.262 4.088 1.00 95.12 109 SER A C 1
ATOM 869 O O . SER A 1 109 ? 16.159 5.068 4.552 1.00 95.12 109 SER A O 1
ATOM 871 N N . LEU A 1 110 ? 14.011 4.412 4.258 1.00 96.19 110 LEU A N 1
ATOM 872 C CA . LEU A 1 110 ? 14.025 3.245 5.141 1.00 96.19 110 LEU A CA 1
ATOM 873 C C . LEU A 1 110 ? 14.280 3.626 6.613 1.00 96.19 110 LEU A C 1
ATOM 875 O O . LEU A 1 110 ? 14.867 2.854 7.369 1.00 96.19 110 LEU A O 1
ATOM 879 N N . SER A 1 111 ? 13.820 4.813 7.027 1.00 96.31 111 SER A N 1
ATOM 880 C CA . SER A 1 111 ? 13.939 5.317 8.407 1.00 96.31 111 SER A CA 1
ATOM 881 C C . SER A 1 111 ? 12.855 4.779 9.345 1.00 96.31 111 SER A C 1
ATOM 883 O O . SER A 1 111 ? 12.930 4.965 10.556 1.00 96.31 111 SER A O 1
ATOM 885 N N . THR A 1 112 ? 11.843 4.100 8.798 1.00 93.94 112 THR A N 1
ATOM 886 C CA . THR A 1 112 ? 10.769 3.455 9.572 1.00 93.94 112 THR A CA 1
ATOM 887 C C . THR A 1 112 ? 11.311 2.328 10.467 1.00 93.94 112 THR A C 1
ATOM 889 O O . THR A 1 112 ? 12.394 1.804 10.226 1.00 93.94 112 THR A O 1
ATOM 892 N N . SER A 1 113 ? 10.546 1.958 11.497 1.00 94.94 113 SER A N 1
ATOM 893 C CA . SER A 1 113 ? 10.862 0.909 12.479 1.00 94.94 113 SER A CA 1
ATOM 894 C C . SER A 1 113 ? 11.199 -0.447 11.850 1.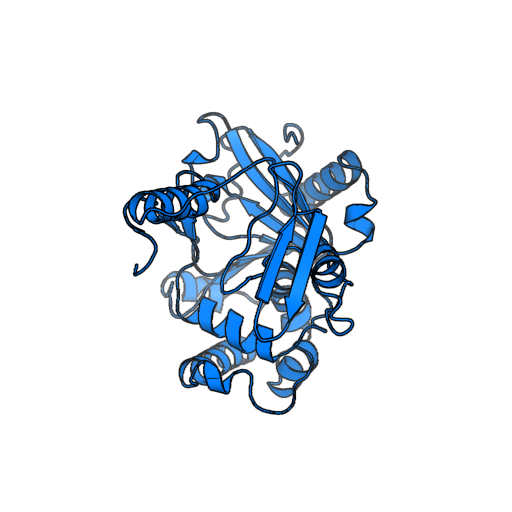00 94.94 113 SER A C 1
ATOM 896 O O . SER A 1 113 ? 10.461 -0.960 10.995 1.00 94.94 113 SER A O 1
ATOM 898 N N . LYS A 1 114 ? 12.260 -1.092 12.350 1.00 95.38 114 LYS A N 1
ATOM 899 C CA . LYS A 1 114 ? 12.614 -2.461 11.965 1.00 95.38 114 LYS A CA 1
ATOM 900 C C . LYS A 1 114 ? 11.545 -3.456 12.403 1.00 95.38 114 LYS A C 1
ATOM 902 O O . LYS A 1 114 ? 11.327 -4.427 11.692 1.00 95.38 114 LYS A O 1
ATOM 907 N N . HIS A 1 115 ? 10.837 -3.224 13.511 1.00 95.19 115 HIS A N 1
ATOM 908 C CA . HIS A 1 115 ? 9.772 -4.131 13.958 1.00 95.19 115 HIS A CA 1
ATOM 909 C C . HIS A 1 115 ? 8.636 -4.211 12.927 1.00 95.19 115 HIS A C 1
ATOM 911 O O . HIS A 1 115 ? 8.134 -5.297 12.623 1.00 95.19 115 HIS A O 1
ATOM 917 N N . VAL A 1 116 ? 8.275 -3.073 12.319 1.00 93.31 116 VAL A N 1
ATOM 918 C CA . VAL A 1 116 ? 7.300 -3.027 11.215 1.00 93.31 116 VAL A CA 1
ATOM 919 C C . VAL A 1 116 ? 7.808 -3.829 10.018 1.00 93.31 116 VAL A C 1
ATOM 921 O O . VAL A 1 116 ? 7.051 -4.604 9.426 1.00 93.31 116 VAL A O 1
ATOM 924 N N . PHE A 1 117 ? 9.091 -3.699 9.678 1.00 94.50 117 PHE A N 1
ATOM 925 C CA . PHE A 1 117 ? 9.713 -4.495 8.621 1.00 94.50 117 PHE A CA 1
ATOM 926 C C . PHE A 1 117 ? 9.728 -5.989 8.942 1.00 94.50 117 PHE A C 1
ATOM 928 O O . PHE A 1 117 ? 9.263 -6.771 8.124 1.00 94.50 117 PHE A O 1
ATOM 935 N N . GLU A 1 118 ? 10.178 -6.409 10.124 1.00 94.38 118 GLU A N 1
ATOM 936 C CA . GLU A 1 118 ? 10.218 -7.820 10.518 1.00 94.38 118 GLU A CA 1
ATOM 937 C C . GLU A 1 118 ? 8.825 -8.462 10.435 1.00 94.38 118 GLU A C 1
ATOM 939 O O . GLU A 1 118 ? 8.663 -9.544 9.862 1.00 94.38 118 GLU A O 1
ATOM 944 N N . TYR A 1 119 ? 7.800 -7.772 10.944 1.00 93.81 119 TYR A N 1
ATOM 945 C CA . TYR A 1 119 ? 6.413 -8.223 10.876 1.00 93.81 119 TYR A CA 1
ATOM 946 C C . TYR A 1 119 ? 5.908 -8.344 9.431 1.00 93.81 119 TYR A C 1
ATOM 948 O O . TYR A 1 119 ? 5.440 -9.411 9.015 1.00 93.81 119 TYR A O 1
ATOM 956 N N . THR A 1 120 ? 6.024 -7.270 8.646 1.00 92.25 120 THR A N 1
ATOM 957 C CA . THR A 1 120 ? 5.509 -7.232 7.268 1.00 92.25 120 THR A CA 1
ATOM 958 C C . THR A 1 120 ? 6.290 -8.160 6.338 1.00 92.25 120 THR A C 1
ATOM 960 O O . THR A 1 120 ? 5.682 -8.878 5.543 1.00 92.25 120 THR A O 1
ATOM 963 N N . PHE A 1 121 ? 7.614 -8.244 6.477 1.00 90.69 121 PHE A N 1
ATOM 964 C CA . PHE A 1 121 ? 8.467 -9.081 5.633 1.00 90.69 121 PHE A CA 1
ATOM 965 C C . PHE A 1 121 ? 8.194 -10.556 5.899 1.00 90.69 121 PHE A C 1
ATOM 967 O O . PHE A 1 121 ? 8.073 -11.354 4.968 1.00 90.69 121 PHE A O 1
ATOM 974 N N . ARG A 1 122 ? 7.988 -10.922 7.169 1.00 90.81 122 ARG A N 1
ATOM 975 C CA . ARG A 1 122 ? 7.541 -12.264 7.550 1.00 90.81 122 ARG A CA 1
ATOM 976 C C . ARG A 1 122 ? 6.167 -12.596 6.971 1.00 90.81 122 ARG A C 1
ATOM 978 O O . ARG A 1 122 ? 5.972 -13.717 6.496 1.00 90.81 122 ARG A O 1
ATOM 985 N N . ALA A 1 123 ? 5.217 -11.660 7.008 1.00 89.56 123 ALA A N 1
ATOM 986 C CA . ALA A 1 123 ? 3.889 -11.860 6.431 1.00 89.56 123 ALA A CA 1
ATOM 987 C C . ALA A 1 123 ? 3.973 -12.113 4.916 1.00 89.56 123 ALA A C 1
ATOM 989 O O . ALA A 1 123 ? 3.440 -13.120 4.440 1.00 89.56 123 ALA A O 1
ATOM 990 N N . LEU A 1 124 ? 4.733 -11.286 4.187 1.00 87.25 124 LEU A N 1
ATOM 991 C CA . LEU A 1 124 ? 5.015 -11.459 2.756 1.00 87.25 124 LEU A CA 1
ATOM 992 C C . LEU A 1 124 ? 5.702 -12.801 2.469 1.00 87.25 124 LEU A C 1
ATOM 994 O O . LEU A 1 124 ? 5.312 -13.524 1.553 1.00 87.25 124 LEU A O 1
ATOM 998 N N . ALA A 1 125 ? 6.675 -13.189 3.294 1.00 85.38 125 ALA A N 1
ATOM 999 C CA . ALA A 1 125 ? 7.397 -14.450 3.159 1.00 85.38 125 ALA A CA 1
ATOM 1000 C C . ALA A 1 125 ? 6.536 -15.692 3.449 1.00 85.38 125 ALA A C 1
ATOM 1002 O O . ALA A 1 125 ? 6.882 -16.790 2.991 1.00 85.38 125 ALA A O 1
ATOM 1003 N N . ARG A 1 126 ? 5.427 -15.541 4.189 1.00 85.25 126 ARG A N 1
ATOM 1004 C CA . ARG A 1 126 ? 4.504 -16.624 4.570 1.00 85.25 126 ARG A CA 1
ATOM 1005 C C . ARG A 1 126 ? 3.297 -16.753 3.644 1.00 85.25 126 ARG A C 1
ATOM 1007 O O . ARG A 1 126 ? 2.965 -17.876 3.280 1.00 85.25 126 ARG A O 1
ATOM 1014 N N . GLY A 1 127 ? 2.660 -15.644 3.273 1.00 84.19 127 GLY A N 1
ATOM 1015 C CA . GLY A 1 127 ? 1.426 -15.627 2.481 1.00 84.19 127 GLY A CA 1
ATOM 1016 C C . GLY A 1 127 ? 1.612 -15.142 1.047 1.00 84.19 127 GLY A C 1
ATOM 1017 O O . GLY A 1 127 ? 2.592 -14.472 0.731 1.00 84.19 127 GLY A O 1
ATOM 1018 N N . GLU A 1 128 ? 0.666 -15.482 0.181 1.00 88.44 128 GLU A N 1
ATOM 1019 C CA . GLU A 1 128 ? 0.596 -14.967 -1.186 1.00 88.44 128 GLU A CA 1
ATOM 1020 C C . GLU A 1 128 ? -0.017 -13.561 -1.211 1.00 88.44 128 GLU A C 1
ATOM 1022 O O . GLU A 1 128 ? -0.800 -13.200 -0.332 1.00 88.44 128 GLU A O 1
ATOM 1027 N N . ILE A 1 129 ? 0.340 -12.773 -2.225 1.00 91.00 129 ILE A N 1
ATOM 1028 C CA . ILE A 1 129 ? -0.186 -11.420 -2.423 1.00 91.00 129 ILE A CA 1
ATOM 1029 C C . ILE A 1 129 ? -1.315 -11.512 -3.445 1.00 91.00 129 ILE A C 1
ATOM 1031 O O . ILE A 1 129 ? -1.117 -12.052 -4.537 1.00 91.00 129 ILE A O 1
ATOM 1035 N N . ALA A 1 130 ? -2.489 -10.992 -3.101 1.00 94.88 130 ALA A N 1
ATOM 1036 C CA . ALA A 1 130 ? -3.663 -11.049 -3.956 1.00 94.88 130 ALA A CA 1
ATOM 1037 C C . ALA A 1 130 ? -4.570 -9.835 -3.770 1.00 94.88 130 ALA A C 1
ATOM 1039 O O . ALA A 1 130 ? -4.512 -9.153 -2.748 1.00 94.88 130 ALA A O 1
ATOM 1040 N N . VAL A 1 131 ? -5.441 -9.624 -4.750 1.00 97.06 131 VAL A N 1
ATOM 1041 C CA . VAL A 1 131 ? -6.571 -8.694 -4.689 1.00 97.06 131 VAL A CA 1
ATOM 1042 C C . VAL A 1 131 ? -7.873 -9.445 -4.998 1.00 97.06 131 VAL A C 1
ATOM 1044 O O . VAL A 1 131 ? -7.825 -10.418 -5.752 1.00 97.06 131 VAL A O 1
ATOM 1047 N N . PRO A 1 132 ? -9.032 -9.055 -4.438 1.00 98.06 132 PRO A N 1
ATOM 1048 C CA . PRO A 1 132 ? -10.313 -9.656 -4.814 1.00 98.06 132 PRO A CA 1
ATOM 1049 C C . PRO A 1 132 ? -10.664 -9.342 -6.270 1.00 98.06 132 PRO A C 1
ATOM 1051 O O . PRO A 1 132 ? -10.481 -8.206 -6.699 1.00 98.06 132 PRO A O 1
ATOM 1054 N N . ALA A 1 133 ? -11.232 -10.290 -7.020 1.00 97.69 133 ALA A N 1
ATOM 1055 C CA . ALA A 1 133 ? -11.671 -10.019 -8.396 1.00 97.69 133 ALA A CA 1
ATOM 1056 C C . ALA A 1 133 ? -12.701 -8.871 -8.473 1.00 97.69 133 ALA A C 1
ATOM 1058 O O . ALA A 1 133 ? -12.704 -8.103 -9.430 1.00 97.69 133 ALA A O 1
ATOM 1059 N N . GLY A 1 134 ? -13.538 -8.722 -7.439 1.00 96.25 134 GLY A N 1
ATOM 1060 C CA . GLY A 1 134 ? -14.543 -7.658 -7.322 1.00 96.25 134 GLY A CA 1
ATOM 1061 C C . GLY A 1 134 ? -14.035 -6.321 -6.767 1.00 96.25 134 GLY A C 1
ATOM 1062 O O . GLY A 1 134 ? -14.847 -5.455 -6.460 1.00 96.25 134 GLY A O 1
ATOM 1063 N N . GLY A 1 135 ? -12.723 -6.139 -6.592 1.00 96.88 135 GLY A N 1
ATOM 1064 C CA . GLY A 1 135 ? -12.168 -4.927 -5.990 1.00 96.88 135 GLY A CA 1
ATOM 1065 C C . GLY A 1 135 ? -11.990 -5.030 -4.474 1.00 96.88 135 GLY A C 1
ATOM 1066 O O . GLY A 1 135 ? -12.604 -5.854 -3.796 1.00 96.88 135 GLY A O 1
ATOM 1067 N N . MET A 1 136 ? -11.156 -4.151 -3.907 1.00 96.69 136 MET A N 1
ATOM 1068 C CA . MET A 1 136 ? -10.888 -4.139 -2.459 1.00 96.69 136 MET A CA 1
ATOM 1069 C C . MET A 1 136 ? -12.138 -3.849 -1.611 1.00 96.69 136 MET A C 1
ATOM 1071 O O . MET A 1 136 ? -12.176 -4.266 -0.455 1.00 96.69 136 MET A O 1
ATOM 1075 N N . GLY A 1 137 ? -13.166 -3.208 -2.185 1.00 97.56 137 GLY A N 1
ATOM 1076 C CA . GLY A 1 137 ? -14.461 -2.948 -1.538 1.00 97.56 137 GLY A CA 1
ATOM 1077 C C . GLY A 1 137 ? -15.242 -4.212 -1.151 1.00 97.56 137 GLY A C 1
ATOM 1078 O O . GLY A 1 137 ? -15.992 -4.191 -0.177 1.00 97.56 137 GLY A O 1
ATOM 1079 N N . ALA A 1 138 ? -14.979 -5.351 -1.800 1.00 97.94 138 ALA A N 1
ATOM 1080 C CA . ALA A 1 138 ? -15.637 -6.616 -1.470 1.00 97.94 138 ALA A CA 1
ATOM 1081 C C . ALA A 1 138 ? -15.328 -7.105 -0.038 1.00 97.94 138 ALA A C 1
ATOM 1083 O O . ALA A 1 138 ? -16.141 -7.785 0.591 1.00 97.94 138 ALA A O 1
ATOM 1084 N N . ILE A 1 139 ? -14.157 -6.750 0.509 1.00 97.50 139 ILE A N 1
ATOM 1085 C CA . ILE A 1 139 ? -13.755 -7.122 1.873 1.00 97.50 139 ILE A CA 1
ATOM 1086 C C . ILE A 1 139 ? -14.627 -6.417 2.930 1.00 97.50 139 ILE A C 1
ATOM 1088 O O . ILE A 1 139 ? -15.261 -7.124 3.722 1.00 97.50 139 ILE A O 1
ATOM 1092 N N . PRO A 1 140 ? -14.697 -5.068 2.991 1.00 97.19 140 PRO A N 1
ATOM 1093 C CA . PRO A 1 140 ? -15.555 -4.388 3.957 1.00 97.19 140 PRO A CA 1
ATOM 1094 C C . PRO A 1 140 ? -17.041 -4.711 3.755 1.00 97.19 140 PRO A C 1
ATOM 1096 O O . PRO A 1 140 ? -17.760 -4.830 4.745 1.00 97.19 140 PRO A O 1
ATOM 1099 N N . GLU A 1 141 ? -17.504 -4.947 2.525 1.00 97.25 141 GLU A N 1
ATOM 1100 C CA . GLU A 1 141 ? -18.879 -5.397 2.267 1.00 97.25 141 GLU A CA 1
ATOM 1101 C C . GLU A 1 141 ? -19.186 -6.751 2.923 1.00 97.25 141 GLU A C 1
ATOM 1103 O O . GLU A 1 141 ? -20.206 -6.901 3.606 1.00 97.25 141 GLU A O 1
ATOM 1108 N N . GLN A 1 142 ? -18.286 -7.731 2.781 1.00 97.25 142 GLN A N 1
ATOM 1109 C CA . GLN A 1 142 ? -18.440 -9.049 3.398 1.00 97.25 142 GLN A CA 1
ATOM 1110 C C . GLN A 1 142 ? -18.446 -8.961 4.934 1.00 97.25 142 GLN A C 1
ATOM 1112 O O . GLN A 1 142 ? -19.272 -9.607 5.590 1.00 97.25 142 GLN A O 1
ATOM 1117 N N . LEU A 1 143 ? -17.570 -8.127 5.508 1.00 97.00 143 LEU A N 1
ATOM 1118 C CA . LEU A 1 143 ? -17.524 -7.869 6.950 1.00 97.00 143 LEU A CA 1
ATOM 1119 C C . LEU A 1 143 ? -18.814 -7.203 7.444 1.00 97.00 143 LEU A C 1
ATOM 1121 O O . LEU A 1 143 ? -19.412 -7.680 8.410 1.00 97.00 143 LEU A O 1
ATOM 1125 N N . ALA A 1 144 ? -19.290 -6.163 6.756 1.00 97.38 144 ALA A N 1
ATOM 1126 C CA . ALA A 1 144 ? -20.521 -5.456 7.102 1.00 97.38 144 ALA A CA 1
ATOM 1127 C C . ALA A 1 144 ? -21.748 -6.377 7.029 1.00 97.38 144 ALA A C 1
ATOM 1129 O O . ALA A 1 144 ? -22.595 -6.365 7.924 1.00 97.38 144 ALA A O 1
ATOM 1130 N N . ALA A 1 145 ? -21.836 -7.228 6.003 1.00 96.50 145 ALA A N 1
ATOM 1131 C CA . ALA A 1 145 ? -22.901 -8.219 5.888 1.00 96.50 145 ALA A CA 1
ATOM 1132 C C . ALA A 1 145 ? -22.872 -9.232 7.045 1.00 96.50 145 ALA A C 1
ATOM 1134 O O . ALA A 1 145 ? -23.920 -9.588 7.587 1.00 96.50 145 ALA A O 1
ATOM 1135 N N . SER A 1 146 ? -21.681 -9.684 7.451 1.00 95.81 146 SER A N 1
ATOM 1136 C CA . SER A 1 146 ? -21.532 -10.586 8.595 1.00 95.81 146 SER A CA 1
ATOM 1137 C C . SER A 1 146 ? -21.916 -9.919 9.916 1.00 95.81 146 SER A C 1
ATOM 1139 O O . SER A 1 146 ? -22.608 -10.537 10.723 1.00 95.81 146 SER A O 1
ATOM 1141 N N . ALA A 1 147 ? -21.515 -8.665 10.122 1.00 96.25 147 ALA A N 1
ATOM 1142 C CA . ALA A 1 147 ? -21.854 -7.893 11.312 1.00 96.25 147 ALA A CA 1
ATOM 1143 C C . ALA A 1 147 ? -23.373 -7.684 11.431 1.00 96.25 147 ALA A C 1
ATOM 1145 O O . ALA A 1 147 ? -23.956 -7.990 12.469 1.00 96.25 147 ALA A O 1
ATOM 1146 N N . ARG A 1 148 ? -24.045 -7.287 10.341 1.00 97.44 148 ARG A N 1
ATOM 1147 C CA . ARG A 1 148 ? -25.511 -7.136 10.317 1.00 97.44 148 ARG A CA 1
ATOM 1148 C C . ARG A 1 148 ? -26.242 -8.440 10.636 1.00 97.44 148 ARG A C 1
ATOM 1150 O O . ARG A 1 148 ? -27.203 -8.427 11.397 1.00 97.44 148 ARG A O 1
ATOM 1157 N N . ARG A 1 149 ? -25.771 -9.585 10.120 1.00 96.31 149 ARG A N 1
ATOM 1158 C CA . ARG A 1 149 ? -26.335 -10.906 10.475 1.00 96.31 149 ARG A CA 1
ATOM 1159 C C . ARG A 1 149 ? -26.170 -11.249 11.956 1.00 96.31 149 ARG A C 1
ATOM 1161 O O . ARG A 1 149 ? -26.994 -11.980 12.492 1.00 96.31 149 ARG A O 1
ATOM 1168 N N . ALA A 1 150 ? -25.129 -10.732 12.601 1.00 96.69 150 ALA A N 1
ATOM 1169 C CA . ALA A 1 150 ? -24.916 -10.866 14.038 1.00 96.69 150 ALA A CA 1
ATOM 1170 C C . ALA A 1 150 ? -25.718 -9.845 14.872 1.00 96.69 150 ALA A C 1
ATOM 1172 O O . ALA A 1 150 ? -25.582 -9.832 16.091 1.00 96.69 150 ALA A O 1
ATOM 1173 N N . GLY A 1 151 ? -26.549 -9.005 14.241 1.00 97.56 151 GLY A N 1
ATOM 1174 C CA . GLY A 1 151 ? -27.363 -7.991 14.914 1.00 97.56 151 GLY A CA 1
ATOM 1175 C C . GLY A 1 151 ? -26.653 -6.657 15.149 1.00 97.56 151 GLY A C 1
ATOM 1176 O O . GLY A 1 151 ? -27.176 -5.824 15.881 1.00 97.56 151 GLY A O 1
ATOM 1177 N N . VAL A 1 152 ? -25.479 -6.435 14.547 1.00 97.44 152 VAL A N 1
ATOM 1178 C CA . VAL A 1 152 ? -24.765 -5.155 14.650 1.00 97.44 152 VAL A CA 1
ATOM 1179 C C . VAL A 1 152 ? -25.457 -4.100 13.789 1.00 97.44 152 VAL A C 1
ATOM 1181 O O . VAL A 1 152 ? -25.658 -4.296 12.586 1.00 97.44 152 VAL A O 1
ATOM 1184 N N . GLU A 1 153 ? -25.776 -2.962 14.399 1.00 95.50 153 GLU A N 1
ATOM 1185 C CA . GLU A 1 153 ? -26.225 -1.764 13.695 1.00 95.50 153 GLU A CA 1
ATOM 1186 C C . GLU A 1 153 ? -25.019 -1.038 13.079 1.00 95.50 153 GLU A C 1
ATOM 1188 O O . GLU A 1 153 ? -24.015 -0.805 13.748 1.00 95.50 153 GLU A O 1
ATOM 1193 N N . ILE A 1 154 ? -25.109 -0.685 11.795 1.00 96.38 154 ILE A N 1
ATOM 1194 C CA . ILE A 1 154 ? -24.076 0.083 11.088 1.00 96.38 154 ILE A CA 1
ATOM 1195 C C . ILE A 1 154 ? -24.722 1.363 10.576 1.00 96.38 154 ILE A C 1
ATOM 1197 O O . ILE A 1 154 ? -25.583 1.295 9.694 1.00 96.38 154 ILE A O 1
ATOM 1201 N N . ARG A 1 155 ? -24.277 2.503 11.106 1.00 94.81 155 ARG A N 1
ATOM 1202 C CA . ARG A 1 155 ? -24.682 3.843 10.672 1.00 94.81 155 ARG A CA 1
ATOM 1203 C C . ARG A 1 155 ? -23.591 4.429 9.780 1.00 94.81 155 ARG A C 1
ATOM 1205 O O . ARG A 1 155 ? -22.418 4.399 10.140 1.00 94.81 155 ARG A O 1
ATOM 1212 N N . LEU A 1 156 ? -23.985 4.887 8.597 1.00 95.50 156 LEU A N 1
ATOM 1213 C CA . LEU A 1 156 ? -23.136 5.634 7.668 1.00 95.50 156 LEU A CA 1
ATOM 1214 C C . LEU A 1 156 ? -23.614 7.087 7.657 1.00 95.50 156 LEU A C 1
ATOM 1216 O O . LEU A 1 156 ? -24.730 7.354 8.097 1.00 95.50 156 LEU A O 1
ATOM 1220 N N . ASP A 1 157 ? -22.776 7.996 7.162 1.00 95.12 157 ASP A N 1
ATOM 1221 C CA . ASP A 1 157 ? -23.083 9.432 7.088 1.00 95.12 157 ASP A CA 1
ATOM 1222 C C . ASP A 1 157 ? -23.444 10.066 8.451 1.00 95.12 157 ASP A C 1
ATOM 1224 O O . ASP A 1 157 ? -24.154 11.066 8.514 1.00 95.12 157 ASP A O 1
ATOM 1228 N N . ASP A 1 158 ? -22.936 9.488 9.547 1.00 95.56 158 ASP A N 1
ATOM 1229 C CA . ASP A 1 158 ? -23.173 9.922 10.929 1.00 95.56 158 ASP A CA 1
ATOM 1230 C C . ASP A 1 158 ? -21.829 10.217 11.626 1.00 95.56 158 ASP A C 1
ATOM 1232 O O . ASP A 1 158 ? -21.283 9.353 12.322 1.00 95.56 158 ASP A O 1
ATOM 1236 N N . PRO A 1 159 ? -21.211 11.386 11.370 1.00 95.38 159 PRO A N 1
ATOM 1237 C CA . PRO A 1 159 ? -19.929 11.736 11.966 1.00 95.38 159 PRO A CA 1
ATOM 1238 C C . PRO A 1 159 ? -20.063 11.885 13.486 1.00 95.38 159 PRO A C 1
ATOM 1240 O O . PRO A 1 159 ? -20.934 12.597 13.984 1.00 95.38 159 PRO A O 1
ATOM 1243 N N . VAL A 1 160 ? -19.175 11.220 14.226 1.00 96.62 160 VAL A N 1
ATOM 1244 C CA . VAL A 1 160 ? -19.086 11.356 15.685 1.00 96.62 160 VAL A CA 1
ATOM 1245 C C . VAL A 1 160 ? -18.420 12.685 16.020 1.00 96.62 160 VAL A C 1
ATOM 1247 O O . VAL A 1 160 ? -17.305 12.951 15.575 1.00 96.62 160 VAL A O 1
ATOM 1250 N N . GLU A 1 161 ? -19.096 13.500 16.824 1.00 95.81 161 GLU A N 1
ATOM 1251 C CA . GLU A 1 161 ? -18.641 14.835 17.218 1.00 95.81 161 GLU A CA 1
ATOM 1252 C C . GLU A 1 161 ? -17.941 14.815 18.576 1.00 95.81 161 GLU A C 1
ATOM 1254 O O . GLU A 1 161 ? -17.031 15.602 18.831 1.00 95.81 161 GLU A O 1
ATOM 1259 N N . THR A 1 162 ? -18.365 13.934 19.484 1.00 95.88 162 THR A N 1
ATOM 1260 C CA . THR A 1 162 ? -17.796 13.855 20.832 1.00 95.88 162 THR A CA 1
ATOM 1261 C C . THR A 1 162 ? -17.840 12.431 21.368 1.00 95.88 162 THR A C 1
ATOM 1263 O O . THR A 1 162 ? -18.840 11.724 21.244 1.00 95.88 162 THR A O 1
ATOM 1266 N N . VAL A 1 163 ? -16.751 12.030 22.022 1.00 95.62 163 VAL A N 1
ATOM 1267 C CA . VAL A 1 163 ? -16.686 10.840 22.870 1.00 95.62 163 VAL A CA 1
ATOM 1268 C C . VAL A 1 163 ? -16.328 11.306 24.275 1.00 95.62 163 VAL A C 1
ATOM 1270 O O . VAL A 1 163 ? -15.330 11.989 24.480 1.00 95.62 163 VAL A O 1
ATOM 1273 N N . ALA A 1 164 ? -17.156 10.959 25.253 1.00 90.81 164 ALA A N 1
ATOM 1274 C CA . ALA A 1 164 ? -16.937 11.292 26.653 1.00 90.81 164 ALA A CA 1
ATOM 1275 C C . ALA A 1 164 ? -17.113 10.041 27.510 1.00 90.81 164 ALA A C 1
ATOM 1277 O O . ALA A 1 164 ? -17.975 9.211 27.240 1.00 90.81 164 ALA A O 1
ATOM 1278 N N . GLY A 1 165 ? -16.318 9.893 28.561 1.00 84.31 165 GLY A N 1
ATOM 1279 C CA . GLY A 1 165 ? -16.451 8.745 29.444 1.00 84.31 165 GLY A CA 1
ATOM 1280 C C . GLY A 1 165 ? -15.377 8.678 30.512 1.00 84.31 165 GLY A C 1
ATOM 1281 O O . GLY A 1 165 ? -14.393 9.415 30.492 1.00 84.31 165 GLY A O 1
ATOM 1282 N N . ASN A 1 166 ? -15.590 7.781 31.463 1.00 80.75 166 ASN A N 1
ATOM 1283 C CA . ASN A 1 166 ? -14.643 7.408 32.504 1.00 80.75 166 ASN A CA 1
ATOM 1284 C C . ASN A 1 166 ? -14.638 5.876 32.649 1.00 80.75 166 ASN A C 1
ATOM 1286 O O . ASN A 1 166 ? -15.156 5.163 31.794 1.00 80.75 166 ASN A O 1
ATOM 1290 N N . SER A 1 167 ? -14.054 5.346 33.724 1.00 79.25 167 SER A N 1
ATOM 1291 C CA . SER A 1 167 ? -13.995 3.896 33.956 1.00 79.25 167 SER A CA 1
ATOM 1292 C C . SER A 1 167 ? -15.357 3.214 34.145 1.00 79.25 167 SER A C 1
ATOM 1294 O O . SER A 1 167 ? -15.406 1.989 34.149 1.00 79.25 167 SER A O 1
ATOM 1296 N N . GLU A 1 168 ? -16.437 3.973 34.345 1.00 81.56 168 GLU A N 1
ATOM 1297 C CA . GLU A 1 168 ? -17.770 3.457 34.683 1.00 81.56 168 GLU A CA 1
ATOM 1298 C C . GLU A 1 168 ? -18.835 3.775 33.626 1.00 81.56 168 GLU A C 1
ATOM 1300 O O . GLU A 1 168 ? -19.851 3.090 33.562 1.00 81.56 168 GLU A O 1
ATOM 1305 N N . THR A 1 169 ? -18.634 4.812 32.807 1.00 89.06 169 THR A N 1
ATOM 1306 C CA . THR A 1 169 ? -19.633 5.295 31.841 1.00 89.06 169 THR A CA 1
ATOM 1307 C C . THR A 1 169 ? -18.969 5.739 30.546 1.00 89.06 169 THR A C 1
ATOM 1309 O O . THR A 1 169 ? -17.882 6.314 30.575 1.00 89.06 169 THR A O 1
ATOM 1312 N N . SER A 1 170 ? -19.632 5.509 29.411 1.00 94.06 170 SER A N 1
ATOM 1313 C CA . SER A 1 170 ? -19.238 6.064 28.115 1.00 94.06 170 SER A CA 1
ATOM 1314 C C . SER A 1 170 ? -20.444 6.673 27.412 1.00 94.06 170 SER A C 1
ATOM 1316 O O . SER A 1 170 ? -21.555 6.161 27.508 1.00 94.06 170 SER A O 1
ATOM 1318 N N . ARG A 1 171 ? -20.211 7.760 26.686 1.00 95.25 171 ARG A N 1
ATOM 1319 C CA . ARG A 1 171 ? -21.189 8.510 25.907 1.00 95.25 171 ARG A CA 1
ATOM 1320 C C . ARG A 1 171 ? -20.568 8.885 24.569 1.00 95.25 171 ARG A C 1
ATOM 1322 O O . ARG A 1 171 ? -19.465 9.425 24.519 1.00 95.25 171 ARG A O 1
ATOM 1329 N N . VAL A 1 172 ? -21.295 8.622 23.493 1.00 96.56 172 VAL A N 1
ATOM 1330 C CA . VAL A 1 172 ? -20.925 9.009 22.130 1.00 96.56 172 VAL A CA 1
ATOM 1331 C C . VAL A 1 172 ? -22.034 9.886 21.574 1.00 96.56 172 VAL A C 1
ATOM 1333 O O . VAL A 1 172 ? -23.211 9.538 21.681 1.00 96.56 172 VAL A O 1
ATOM 1336 N N . GLU A 1 173 ? -21.652 11.026 21.014 1.00 96.62 173 GLU A N 1
ATOM 1337 C CA . GLU A 1 173 ? -22.562 12.010 20.439 1.00 96.62 173 GLU A CA 1
ATOM 1338 C C . GLU A 1 173 ? -22.242 12.227 18.961 1.00 96.62 173 GLU A C 1
ATOM 1340 O O . GLU A 1 173 ? -21.082 12.400 18.573 1.00 96.62 173 GLU A O 1
ATOM 1345 N N . SER A 1 174 ? -23.290 12.186 18.146 1.00 95.94 174 SER A N 1
ATOM 1346 C CA . SER A 1 174 ? -23.274 12.455 16.712 1.00 95.94 174 SER A CA 1
ATOM 1347 C C . SER A 1 174 ? -24.532 13.233 16.316 1.00 95.94 174 SER A C 1
ATOM 1349 O O . SER A 1 174 ? -25.463 13.394 17.113 1.00 95.94 174 SER A O 1
ATOM 1351 N N . ALA A 1 175 ? -24.607 13.669 15.058 1.00 90.44 175 ALA A N 1
ATOM 1352 C CA . ALA A 1 175 ? -25.815 14.290 14.515 1.00 90.44 175 ALA A CA 1
ATOM 1353 C C . ALA A 1 175 ? -27.048 13.363 14.603 1.00 90.44 175 ALA A C 1
ATOM 1355 O O . ALA A 1 175 ? -28.179 13.836 14.741 1.00 90.44 175 ALA A O 1
ATOM 1356 N N . GLY A 1 176 ? -26.837 12.042 14.554 1.00 88.50 176 GLY A N 1
ATOM 1357 C CA . GLY A 1 176 ? -27.865 11.017 14.737 1.00 88.50 176 GLY A CA 1
ATOM 1358 C C . GLY A 1 176 ? -28.351 10.824 16.180 1.00 88.50 176 GLY A C 1
ATOM 1359 O O . GLY A 1 176 ? -29.310 10.078 16.396 1.00 88.50 176 GLY A O 1
ATOM 1360 N N . GLY A 1 177 ? -27.733 11.483 17.165 1.00 93.56 177 GLY A N 1
ATOM 1361 C CA . GLY A 1 177 ? -28.136 11.470 18.570 1.00 93.56 177 GLY A CA 1
ATOM 1362 C C . GLY A 1 177 ? -27.044 10.982 19.522 1.00 93.56 177 GLY A C 1
ATOM 1363 O O . GLY A 1 177 ? -25.856 10.981 19.211 1.00 93.56 177 GLY A O 1
ATOM 1364 N N . ILE A 1 178 ? -27.464 10.577 20.723 1.00 95.44 178 ILE A N 1
ATOM 1365 C CA . ILE A 1 178 ? -26.566 10.163 21.807 1.00 95.44 178 ILE A CA 1
ATOM 1366 C C . ILE A 1 178 ? -26.751 8.673 22.084 1.00 95.44 178 ILE A C 1
ATOM 1368 O O . ILE A 1 178 ? -27.882 8.190 22.187 1.00 95.44 178 ILE A O 1
ATOM 1372 N N . VAL A 1 179 ? -25.639 7.956 22.247 1.00 95.19 179 VAL A N 1
ATOM 1373 C CA . VAL A 1 179 ? -25.617 6.561 22.703 1.00 95.19 179 VAL A CA 1
ATOM 1374 C C . VAL A 1 179 ? -24.683 6.397 23.902 1.00 95.19 179 VAL A C 1
ATOM 1376 O O . VAL A 1 179 ? -23.654 7.066 23.994 1.00 95.19 179 VAL A O 1
ATOM 1379 N N . GLU A 1 180 ? -25.036 5.489 24.812 1.00 95.81 180 GLU A N 1
ATOM 1380 C CA . GLU A 1 180 ? -24.310 5.242 26.066 1.00 95.81 180 GLU A CA 1
ATOM 1381 C C . GLU A 1 180 ? -23.865 3.769 26.148 1.00 95.81 180 GLU A C 1
ATOM 1383 O O . GLU A 1 180 ? -24.540 2.951 26.776 1.00 95.81 180 GLU A O 1
ATOM 1388 N N . PRO A 1 181 ? -22.794 3.376 25.432 1.00 94.88 181 PRO A N 1
ATOM 1389 C CA . PRO A 1 181 ? -22.329 1.992 25.411 1.00 94.88 181 PRO A CA 1
ATOM 1390 C C . PRO A 1 181 ? -21.484 1.641 26.646 1.00 94.88 181 PRO A C 1
ATOM 1392 O O . PRO A 1 181 ? -20.902 2.512 27.288 1.00 94.88 181 PRO A O 1
ATOM 1395 N N . ASP A 1 182 ? -21.317 0.343 26.916 1.00 93.38 182 ASP A N 1
ATOM 1396 C CA . ASP A 1 182 ? -20.402 -0.141 27.965 1.00 93.38 182 ASP A CA 1
ATOM 1397 C C . ASP A 1 182 ? -18.921 0.108 27.622 1.00 93.38 182 ASP A C 1
ATOM 1399 O O . ASP A 1 182 ? -18.071 0.216 28.505 1.00 93.38 182 ASP A O 1
ATOM 1403 N N . ALA A 1 183 ? -18.593 0.168 26.327 1.00 93.38 183 ALA A N 1
ATOM 1404 C CA . ALA A 1 183 ? -17.245 0.411 25.829 1.00 93.38 183 ALA A CA 1
ATOM 1405 C C . ALA A 1 183 ? -17.271 1.121 24.470 1.00 93.38 183 ALA A C 1
ATOM 1407 O O . ALA A 1 183 ? -18.156 0.882 23.646 1.00 93.38 183 ALA A O 1
ATOM 1408 N N . VAL A 1 184 ? -16.251 1.945 24.215 1.00 94.44 184 VAL A N 1
ATOM 1409 C CA . VAL A 1 184 ? -16.059 2.656 22.943 1.00 94.44 184 VAL A CA 1
ATOM 1410 C C . VAL A 1 184 ? -14.710 2.278 22.345 1.00 94.44 184 VAL A C 1
ATOM 1412 O O . VAL A 1 184 ? -13.683 2.323 23.018 1.00 94.44 184 VAL A O 1
ATOM 1415 N N . VAL A 1 185 ? -14.712 1.928 21.058 1.00 95.25 185 VAL A N 1
ATOM 1416 C CA . VAL A 1 185 ? -13.495 1.729 20.264 1.00 95.25 185 VAL A CA 1
ATOM 1417 C C . VAL A 1 185 ? -13.415 2.847 19.232 1.00 95.25 185 VAL A C 1
ATOM 1419 O O . VAL A 1 185 ? -14.253 2.919 18.336 1.00 95.25 185 VAL A O 1
ATOM 1422 N N . VAL A 1 186 ? -12.402 3.707 19.347 1.00 95.50 186 VAL A N 1
ATOM 1423 C CA . VAL A 1 186 ? -12.138 4.777 18.376 1.00 95.50 186 VAL A CA 1
ATOM 1424 C C . VAL A 1 186 ? -11.167 4.254 17.319 1.00 95.50 186 VAL A C 1
ATOM 1426 O O . VAL A 1 186 ? -9.986 4.061 17.592 1.00 95.50 186 VAL A O 1
ATOM 1429 N N . ALA A 1 187 ? -11.689 3.984 16.122 1.00 96.25 187 ALA A N 1
ATOM 1430 C CA . ALA A 1 187 ? -10.947 3.433 14.983 1.00 96.25 187 ALA A CA 1
ATOM 1431 C C . ALA A 1 187 ? -10.888 4.423 13.802 1.00 96.25 187 ALA A C 1
ATOM 1433 O O . ALA A 1 187 ? -11.097 4.044 12.650 1.00 96.25 187 ALA A O 1
ATOM 1434 N N . THR A 1 188 ? -10.667 5.702 14.105 1.00 95.94 188 THR A N 1
ATOM 1435 C CA . THR A 1 188 ? -10.531 6.800 13.136 1.00 95.94 188 THR A CA 1
ATOM 1436 C C . THR A 1 188 ? -9.063 7.031 12.751 1.00 95.94 188 THR A C 1
ATOM 1438 O O . THR A 1 188 ? -8.166 6.337 13.237 1.00 95.94 188 THR A O 1
ATOM 1441 N N . ASP A 1 189 ? -8.793 7.991 11.859 1.00 94.75 189 ASP A N 1
ATOM 1442 C CA . ASP A 1 189 ? -7.421 8.440 11.605 1.00 94.75 189 ASP A CA 1
ATOM 1443 C C . ASP A 1 189 ? -6.800 9.087 12.864 1.00 94.75 189 ASP A C 1
ATOM 1445 O O . ASP A 1 189 ? -7.531 9.520 13.760 1.00 94.75 189 ASP A O 1
ATOM 1449 N N . PRO A 1 190 ? -5.459 9.189 12.962 1.00 95.06 190 PRO A N 1
ATOM 1450 C CA . PRO A 1 190 ? -4.812 9.623 14.197 1.00 95.06 190 PRO A CA 1
ATOM 1451 C C . PRO A 1 190 ? -5.200 11.024 14.685 1.00 95.06 190 PRO A C 1
ATOM 1453 O O . PRO A 1 190 ? -5.200 11.258 15.894 1.00 95.06 190 PRO A O 1
ATOM 1456 N N . LYS A 1 191 ? -5.547 11.956 13.785 1.00 95.44 191 LYS A N 1
ATOM 1457 C CA . LYS A 1 191 ? -5.956 13.313 14.181 1.00 95.44 191 LYS A CA 1
ATOM 1458 C C . LYS A 1 191 ? -7.327 13.265 14.839 1.00 95.44 191 LYS A C 1
ATOM 1460 O O . LYS A 1 191 ? -7.452 13.660 15.993 1.00 95.44 191 LYS A O 1
ATOM 1465 N N . ALA A 1 192 ? -8.304 12.667 14.159 1.00 95.62 192 ALA A N 1
ATOM 1466 C CA . ALA A 1 192 ? -9.637 12.478 14.717 1.00 95.62 192 ALA A CA 1
ATOM 1467 C C . ALA A 1 192 ? -9.610 11.634 16.001 1.00 95.62 192 ALA A C 1
ATOM 1469 O O . ALA A 1 192 ? -10.334 11.923 16.946 1.00 95.62 192 ALA A O 1
ATOM 1470 N N . ALA A 1 193 ? -8.766 10.600 16.069 1.00 96.12 193 ALA A N 1
ATOM 1471 C CA . ALA A 1 193 ? -8.631 9.775 17.265 1.00 96.12 193 ALA A CA 1
ATOM 1472 C C . ALA A 1 193 ? -8.110 10.587 18.455 1.00 96.12 193 ALA A C 1
ATOM 1474 O O . ALA A 1 193 ? -8.660 10.471 19.551 1.00 96.12 193 ALA A O 1
ATOM 1475 N N . ARG A 1 194 ? -7.093 11.436 18.254 1.00 96.19 194 ARG A N 1
ATOM 1476 C CA . ARG A 1 194 ? -6.602 12.344 19.297 1.00 96.19 194 ARG A CA 1
ATOM 1477 C C . ARG A 1 194 ? -7.680 13.332 19.724 1.00 96.19 194 ARG A C 1
ATOM 1479 O O . ARG A 1 194 ? -7.907 13.469 20.920 1.00 96.19 194 ARG A O 1
ATOM 1486 N N . ASP A 1 195 ? -8.362 13.957 18.771 1.00 95.38 195 ASP A N 1
ATOM 1487 C CA . ASP A 1 195 ? -9.383 14.969 19.055 1.00 95.38 195 ASP A CA 1
ATOM 1488 C C . ASP A 1 195 ? -10.579 14.373 19.821 1.00 95.38 195 ASP A C 1
ATOM 1490 O O . ASP A 1 195 ? -11.062 14.974 20.778 1.00 95.38 195 ASP A O 1
ATOM 1494 N N . LEU A 1 196 ? -11.014 13.157 19.467 1.00 95.44 196 LEU A N 1
ATOM 1495 C CA . LEU A 1 196 ? -12.127 12.467 20.130 1.00 95.44 196 LEU A CA 1
ATOM 1496 C C . LEU A 1 196 ? -11.757 11.880 21.498 1.00 95.44 196 LEU A C 1
ATOM 1498 O O . LEU A 1 196 ? -12.623 11.773 22.361 1.00 95.44 196 LEU A O 1
ATOM 1502 N N . THR A 1 197 ? -10.509 11.448 21.698 1.00 93.81 197 THR A N 1
ATOM 1503 C CA . THR A 1 197 ? -10.096 10.744 22.931 1.00 93.81 197 THR A CA 1
ATOM 1504 C C . THR A 1 197 ? -9.323 11.614 23.918 1.00 93.81 197 THR A C 1
ATOM 1506 O O . THR A 1 197 ? -9.190 11.235 25.080 1.00 93.81 197 THR A O 1
ATOM 1509 N N . GLY A 1 198 ? -8.768 12.746 23.475 1.00 93.12 198 GLY A N 1
ATOM 1510 C CA . GLY A 1 198 ? -7.859 13.584 24.262 1.00 93.12 198 GLY A CA 1
ATOM 1511 C C . GLY A 1 198 ? -6.503 12.933 24.571 1.00 93.12 198 GLY A C 1
ATOM 1512 O O . GLY A 1 198 ? -5.782 13.397 25.453 1.00 93.12 198 GLY A O 1
ATOM 1513 N N . VAL A 1 199 ? -6.142 11.834 23.898 1.00 94.56 199 VAL A N 1
ATOM 1514 C CA . VAL A 1 199 ? -4.879 11.123 24.149 1.00 94.56 199 VAL A CA 1
ATOM 1515 C C . VAL A 1 199 ? -3.737 11.788 23.378 1.00 94.56 199 VAL A C 1
ATOM 1517 O O . VAL A 1 199 ? -3.462 11.463 22.225 1.00 94.56 199 VAL A O 1
ATOM 1520 N N . GLU A 1 200 ? -3.025 12.69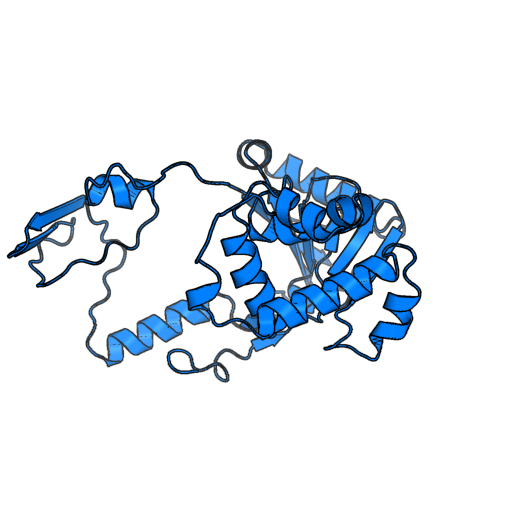7 24.047 1.00 95.50 200 GLU A N 1
ATOM 1521 C CA . GLU A 1 200 ? -1.935 13.502 23.464 1.00 95.50 200 GLU A CA 1
ATOM 1522 C C . GLU A 1 200 ? -0.766 12.690 22.885 1.00 95.50 200 GLU A C 1
ATOM 1524 O O . GLU A 1 200 ? -0.028 13.179 22.033 1.00 95.50 200 GLU A O 1
ATOM 1529 N N . SER A 1 201 ? -0.580 11.442 23.324 1.00 95.69 201 SER A N 1
ATOM 1530 C CA . SER A 1 201 ? 0.487 10.573 22.819 1.00 95.69 201 SER A CA 1
ATOM 1531 C C . SER A 1 201 ? 0.207 9.981 21.434 1.00 95.69 201 SER A C 1
ATOM 1533 O O . SER A 1 201 ? 1.100 9.350 20.867 1.00 95.69 201 SER A O 1
ATOM 1535 N N . ILE A 1 202 ? -0.997 10.162 20.876 1.00 94.88 202 ILE A N 1
ATOM 1536 C CA . ILE A 1 202 ? -1.318 9.707 19.519 1.00 94.88 202 ILE A CA 1
ATOM 1537 C C . ILE A 1 202 ? -0.538 10.563 18.502 1.00 94.88 202 ILE A C 1
ATOM 1539 O O . ILE A 1 202 ? -0.743 11.780 18.435 1.00 94.88 202 ILE A O 1
ATOM 1543 N N . PRO A 1 203 ? 0.345 9.959 17.682 1.00 92.00 203 PRO A N 1
ATOM 1544 C CA . PRO A 1 203 ? 1.093 10.697 16.673 1.00 92.00 203 PRO A CA 1
ATOM 1545 C C . PRO A 1 203 ? 0.154 11.148 15.552 1.00 92.00 203 PRO A C 1
ATOM 1547 O O . PRO A 1 203 ? -0.608 10.350 15.019 1.00 92.00 203 PRO A O 1
ATOM 1550 N N . THR A 1 204 ? 0.222 12.423 15.173 1.00 93.44 204 THR A N 1
ATOM 1551 C CA . THR A 1 204 ? -0.654 13.008 14.135 1.00 93.44 204 THR A CA 1
ATOM 1552 C C . THR A 1 204 ? 0.060 13.339 12.830 1.00 93.44 204 THR A C 1
ATOM 1554 O O . THR A 1 204 ? -0.585 13.701 11.842 1.00 93.44 204 THR A O 1
ATOM 1557 N N . GLU A 1 205 ? 1.382 13.185 12.811 1.00 90.62 205 GLU A N 1
ATOM 1558 C CA . GLU A 1 205 ? 2.177 13.223 11.593 1.00 90.62 205 GLU A CA 1
ATOM 1559 C C . GLU A 1 205 ? 2.040 11.890 10.856 1.00 90.62 205 GLU A C 1
ATOM 1561 O O . GLU A 1 205 ? 2.127 10.814 11.450 1.00 90.62 205 GLU A O 1
ATOM 1566 N N . GLY A 1 206 ? 1.809 11.968 9.549 1.00 87.75 206 GLY A N 1
ATOM 1567 C CA . GLY A 1 206 ? 1.654 10.811 8.681 1.00 87.75 206 GLY A CA 1
ATOM 1568 C C . GLY A 1 206 ? 2.516 10.951 7.438 1.00 87.75 206 GLY A C 1
ATOM 1569 O O . GLY A 1 206 ? 2.851 12.057 7.016 1.00 87.75 206 GLY A O 1
ATOM 1570 N N . ARG A 1 207 ? 2.860 9.815 6.837 1.00 90.38 207 ARG A N 1
ATOM 1571 C CA . ARG A 1 207 ? 3.492 9.773 5.518 1.00 90.38 207 ARG A CA 1
ATOM 1572 C C . ARG A 1 207 ? 2.403 9.633 4.466 1.00 90.38 207 ARG A C 1
ATOM 1574 O O . ARG A 1 207 ? 1.538 8.770 4.590 1.00 90.38 207 ARG A O 1
ATOM 1581 N N . GLY A 1 208 ? 2.439 10.503 3.466 1.00 91.44 208 GLY A N 1
ATOM 1582 C CA . GLY A 1 208 ? 1.478 10.512 2.372 1.00 91.44 208 GLY A CA 1
ATOM 1583 C C . GLY A 1 208 ? 2.023 9.875 1.100 1.00 91.44 208 GLY A C 1
ATOM 1584 O O . GLY A 1 208 ? 3.233 9.713 0.918 1.00 91.44 208 GLY A O 1
ATOM 1585 N N . CYS A 1 209 ? 1.100 9.530 0.212 1.00 96.31 209 CYS A N 1
ATOM 1586 C CA . CYS A 1 209 ? 1.395 9.143 -1.157 1.00 96.31 209 CYS A CA 1
ATOM 1587 C C . CYS A 1 209 ? 0.253 9.585 -2.071 1.00 96.31 209 CYS A C 1
ATOM 1589 O O . CYS A 1 209 ? -0.882 9.746 -1.618 1.00 96.31 209 CYS A O 1
ATOM 1591 N N . VAL A 1 210 ? 0.553 9.726 -3.358 1.00 97.69 210 VAL A N 1
ATOM 1592 C CA . VAL A 1 210 ? -0.453 9.888 -4.409 1.00 97.69 210 VAL A CA 1
ATOM 1593 C C . VAL A 1 210 ? -0.398 8.666 -5.303 1.00 97.69 210 VAL A C 1
ATOM 1595 O O . VAL A 1 210 ? 0.674 8.249 -5.728 1.00 97.69 210 VAL A O 1
ATOM 1598 N N . THR A 1 211 ? -1.552 8.062 -5.575 1.00 97.69 211 THR A N 1
ATOM 1599 C CA . THR A 1 211 ? -1.660 6.968 -6.542 1.00 97.69 211 THR A CA 1
ATOM 1600 C C . THR A 1 211 ? -2.571 7.397 -7.673 1.00 97.69 211 THR A C 1
ATOM 1602 O O . THR A 1 211 ? -3.754 7.652 -7.455 1.00 97.69 211 THR A O 1
ATOM 1605 N N . GLN A 1 212 ? -2.016 7.447 -8.877 1.00 98.06 212 GLN A N 1
ATOM 1606 C CA . GLN A 1 212 ? -2.764 7.676 -10.101 1.00 98.06 212 GLN A CA 1
ATOM 1607 C C . GLN A 1 212 ? -3.076 6.343 -10.771 1.00 98.06 212 GLN A C 1
ATOM 1609 O O . GLN A 1 212 ? -2.277 5.404 -10.726 1.00 98.06 212 GLN A O 1
ATOM 1614 N N . TYR A 1 213 ? -4.250 6.260 -11.378 1.00 97.69 213 TYR A N 1
ATOM 1615 C CA . TYR A 1 213 ? -4.690 5.121 -12.171 1.00 97.69 213 TYR A CA 1
ATOM 1616 C C . TYR A 1 213 ? -4.690 5.553 -13.625 1.00 97.69 213 TYR A C 1
ATOM 1618 O O . TYR A 1 213 ? -4.948 6.711 -13.905 1.00 97.69 213 TYR A O 1
ATOM 1626 N N . TYR A 1 214 ? -4.353 4.646 -14.533 1.00 96.88 214 TYR A N 1
ATOM 1627 C CA . TYR A 1 214 ? -4.213 4.984 -15.938 1.00 96.88 214 TYR A CA 1
ATOM 1628 C C . TYR A 1 214 ? -4.799 3.887 -16.800 1.00 96.88 214 TYR A C 1
ATOM 1630 O O . TYR A 1 214 ? -4.582 2.689 -16.569 1.00 96.88 214 TYR A O 1
ATOM 1638 N N . ARG A 1 215 ? -5.492 4.321 -17.843 1.00 95.81 215 ARG A N 1
ATOM 1639 C CA . ARG A 1 215 ? -6.034 3.473 -18.890 1.00 95.81 215 ARG A CA 1
ATOM 1640 C C . ARG A 1 215 ? -5.075 3.448 -20.072 1.00 95.81 215 ARG A C 1
ATOM 1642 O O . ARG A 1 215 ? -4.636 4.487 -20.559 1.00 95.81 215 ARG A O 1
ATOM 1649 N N . LEU A 1 216 ? -4.784 2.252 -20.569 1.00 93.81 216 LEU A N 1
ATOM 1650 C CA . LEU A 1 216 ? -3.999 2.043 -21.783 1.00 93.81 216 LEU A CA 1
ATOM 1651 C C . LEU A 1 216 ? -4.816 1.244 -22.795 1.00 93.81 216 LEU A C 1
ATOM 1653 O O . LEU A 1 216 ? -5.636 0.415 -22.395 1.00 93.81 216 LEU A O 1
ATOM 1657 N N . PRO A 1 217 ? -4.589 1.429 -24.105 1.00 91.56 217 PRO A N 1
ATOM 1658 C CA . PRO A 1 217 ? -5.211 0.577 -25.106 1.00 91.56 217 PRO A CA 1
ATOM 1659 C C . PRO A 1 217 ? -4.810 -0.887 -24.918 1.00 91.56 217 PRO A C 1
ATOM 1661 O O . PRO A 1 217 ? -3.645 -1.197 -24.630 1.00 91.56 217 PRO A O 1
ATOM 1664 N N . ARG A 1 218 ? -5.760 -1.800 -25.144 1.00 87.06 218 ARG A N 1
ATOM 1665 C CA . ARG A 1 218 ? -5.489 -3.241 -25.157 1.00 87.06 218 ARG A CA 1
ATOM 1666 C C . ARG A 1 218 ? -4.328 -3.583 -26.091 1.00 87.06 218 ARG A C 1
ATOM 1668 O O . ARG A 1 218 ? -4.276 -3.133 -27.233 1.00 87.06 218 ARG A O 1
ATOM 1675 N N . GLY A 1 219 ? -3.443 -4.463 -25.629 1.00 82.56 219 GLY A N 1
ATOM 1676 C CA . GLY A 1 219 ? -2.303 -4.936 -26.412 1.00 82.56 219 GLY A CA 1
ATOM 1677 C C . GLY A 1 219 ? -1.037 -4.125 -26.166 1.00 82.56 219 GLY A C 1
ATOM 1678 O O . GLY A 1 219 ? 0.014 -4.502 -26.687 1.00 82.56 219 GLY A O 1
ATOM 1679 N N . THR A 1 220 ? -1.109 -3.084 -25.325 1.00 85.44 220 THR A N 1
ATOM 1680 C CA . THR A 1 220 ? 0.082 -2.417 -24.802 1.00 85.44 220 THR A CA 1
ATOM 1681 C C . THR A 1 220 ? 0.958 -3.448 -24.098 1.00 85.44 220 THR A C 1
ATOM 1683 O O . THR A 1 220 ? 2.128 -3.554 -24.443 1.00 85.44 220 THR A O 1
ATOM 1686 N N . ASN A 1 221 ? 0.398 -4.253 -23.186 1.00 81.31 221 ASN A N 1
ATOM 1687 C CA . ASN A 1 221 ? 0.989 -5.378 -22.459 1.00 81.31 221 ASN A CA 1
ATOM 1688 C C . ASN A 1 221 ? 2.473 -5.200 -22.138 1.00 81.31 221 ASN A C 1
ATOM 1690 O O . ASN A 1 221 ? 3.327 -5.643 -22.913 1.00 81.31 221 ASN A O 1
ATOM 1694 N N . LEU A 1 222 ? 2.802 -4.622 -20.978 1.00 86.62 222 LEU A N 1
ATOM 1695 C CA . LEU A 1 222 ? 4.177 -4.372 -20.494 1.00 86.62 222 LEU A CA 1
ATOM 1696 C C . LEU A 1 222 ? 5.119 -5.599 -20.489 1.00 86.62 222 LEU A C 1
ATOM 1698 O O . LEU A 1 222 ? 6.319 -5.435 -20.298 1.00 86.62 222 LEU A O 1
ATOM 1702 N N . LYS A 1 223 ? 4.629 -6.820 -20.768 1.00 87.25 223 LYS A N 1
ATOM 1703 C CA . LYS A 1 223 ? 5.394 -8.083 -20.772 1.00 87.25 223 LYS A CA 1
ATOM 1704 C C . LYS A 1 223 ? 6.115 -8.352 -19.443 1.00 87.25 223 LYS A C 1
ATOM 1706 O O . LYS A 1 223 ? 7.106 -9.070 -19.403 1.00 87.25 223 LYS A O 1
ATOM 1711 N N . VAL A 1 224 ? 5.576 -7.813 -18.350 1.00 88.69 224 VAL A N 1
ATOM 1712 C CA . VAL A 1 224 ? 6.062 -8.007 -16.970 1.00 88.69 224 VAL A CA 1
ATOM 1713 C C . VAL A 1 224 ? 5.247 -9.050 -16.191 1.00 88.69 224 VAL A C 1
ATOM 1715 O O . VAL A 1 224 ? 5.530 -9.331 -15.028 1.00 88.69 224 VAL A O 1
ATOM 1718 N N . GLY A 1 225 ? 4.224 -9.641 -16.819 1.00 90.88 225 GLY A N 1
ATOM 1719 C CA . GLY A 1 225 ? 3.306 -10.575 -16.167 1.00 90.88 225 GLY A CA 1
ATOM 1720 C C . GLY A 1 225 ? 2.504 -9.905 -15.047 1.00 90.88 225 GLY A C 1
ATOM 1721 O O . GLY A 1 225 ? 2.083 -8.757 -15.183 1.00 90.88 225 GLY A O 1
ATOM 1722 N N . LYS A 1 226 ? 2.306 -10.629 -13.939 1.00 93.75 226 LYS A N 1
ATOM 1723 C CA . LYS A 1 226 ? 1.560 -10.186 -12.746 1.00 93.75 226 LYS A CA 1
ATOM 1724 C C . LYS A 1 226 ? 2.475 -9.621 -11.653 1.00 93.75 226 LYS A C 1
ATOM 1726 O O . LYS A 1 226 ? 2.253 -9.876 -10.471 1.00 93.75 226 LYS A O 1
ATOM 1731 N N . LYS A 1 227 ? 3.556 -8.948 -12.052 1.00 92.38 227 LYS A N 1
ATOM 1732 C CA . LYS A 1 227 ? 4.550 -8.352 -11.151 1.00 92.38 227 LYS A CA 1
ATOM 1733 C C . LYS A 1 227 ? 4.434 -6.832 -11.187 1.00 92.38 227 LYS A C 1
ATOM 1735 O O . LYS A 1 227 ? 4.158 -6.259 -12.241 1.00 92.38 227 LYS A O 1
ATOM 1740 N N . LEU A 1 228 ? 4.679 -6.195 -10.048 1.00 94.44 228 LEU A N 1
ATOM 1741 C CA . LEU A 1 228 ? 4.855 -4.746 -9.983 1.00 94.44 228 LEU A CA 1
ATOM 1742 C C . LEU A 1 228 ? 6.233 -4.337 -10.521 1.00 94.44 228 LEU A C 1
ATOM 1744 O O . LEU A 1 228 ? 7.176 -5.134 -10.510 1.00 94.44 228 LEU A O 1
ATOM 1748 N N . LEU A 1 229 ? 6.340 -3.092 -10.971 1.00 95.69 229 LEU A N 1
ATOM 1749 C CA . LEU A 1 229 ? 7.580 -2.458 -11.385 1.00 95.69 229 LEU A CA 1
ATOM 1750 C C . LEU A 1 229 ? 8.068 -1.513 -10.284 1.00 95.69 229 LEU A C 1
ATOM 1752 O O . LEU A 1 229 ? 7.283 -0.754 -9.717 1.00 95.69 229 LEU A O 1
ATOM 1756 N N . LEU A 1 230 ? 9.366 -1.556 -10.015 1.00 95.75 230 LEU A N 1
ATOM 1757 C CA . LEU A 1 230 ? 10.078 -0.721 -9.056 1.00 95.75 230 LEU A CA 1
ATOM 1758 C C . LEU A 1 230 ? 10.959 0.259 -9.816 1.00 95.75 230 LEU A C 1
ATOM 1760 O O . LEU A 1 230 ? 11.802 -0.171 -10.607 1.00 95.75 230 LEU A O 1
ATOM 1764 N N . ASN A 1 231 ? 10.795 1.554 -9.562 1.00 95.69 231 ASN A N 1
ATOM 1765 C CA . ASN A 1 231 ? 11.670 2.556 -10.149 1.00 95.69 231 ASN A CA 1
ATOM 1766 C C . ASN A 1 231 ? 12.976 2.641 -9.349 1.00 95.69 231 ASN A C 1
ATOM 1768 O O . ASN A 1 231 ? 13.009 3.122 -8.210 1.00 95.69 231 ASN A O 1
ATOM 1772 N N . ALA A 1 232 ? 14.044 2.110 -9.942 1.00 92.38 232 ALA A N 1
ATOM 1773 C CA . ALA A 1 232 ? 15.382 2.130 -9.356 1.00 92.38 232 ALA A CA 1
ATOM 1774 C C . ALA A 1 232 ? 16.241 3.289 -9.861 1.00 92.38 232 ALA A C 1
ATOM 1776 O O . ALA A 1 232 ? 17.280 3.567 -9.273 1.00 92.38 232 ALA A O 1
ATOM 1777 N N . ALA A 1 233 ? 15.847 3.927 -10.964 1.00 88.88 233 ALA A N 1
ATOM 1778 C CA . ALA A 1 233 ? 16.584 5.057 -11.516 1.00 88.88 233 ALA A CA 1
ATOM 1779 C C . ALA A 1 233 ? 16.164 6.387 -10.880 1.00 88.88 233 ALA A C 1
ATOM 1781 O O . ALA A 1 233 ? 17.002 7.271 -10.739 1.00 88.88 233 ALA A O 1
ATOM 1782 N N . ASP A 1 234 ? 14.890 6.510 -10.508 1.00 88.56 234 ASP A N 1
ATOM 1783 C CA . ASP A 1 234 ? 14.282 7.746 -10.023 1.00 88.56 234 ASP A CA 1
ATOM 1784 C C . ASP A 1 234 ? 13.220 7.437 -8.938 1.00 88.56 234 ASP A C 1
ATOM 1786 O O . ASP A 1 234 ? 12.682 6.324 -8.906 1.00 88.56 234 ASP A O 1
ATOM 1790 N N . PRO A 1 235 ? 12.929 8.348 -7.993 1.00 87.62 235 PRO A N 1
ATOM 1791 C CA . PRO A 1 235 ? 11.826 8.173 -7.047 1.00 87.62 235 PRO A CA 1
ATOM 1792 C C . PRO A 1 235 ? 10.410 8.325 -7.639 1.00 87.62 235 PRO A C 1
ATOM 1794 O O . PRO A 1 235 ? 9.468 7.914 -6.958 1.00 87.62 235 PRO A O 1
ATOM 1797 N N . ALA A 1 236 ? 10.232 8.873 -8.847 1.00 92.69 236 ALA A N 1
ATOM 1798 C CA . ALA A 1 236 ? 8.930 9.263 -9.395 1.00 92.69 236 ALA A CA 1
ATOM 1799 C C . ALA A 1 236 ? 8.612 8.606 -10.765 1.00 92.69 236 ALA A C 1
ATOM 1801 O O . ALA 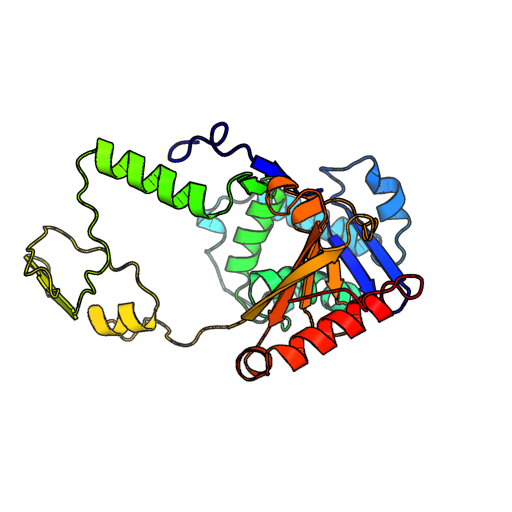A 1 236 ? 9.365 8.756 -11.730 1.00 92.69 236 ALA A O 1
ATOM 1802 N N . PRO A 1 237 ? 7.509 7.835 -10.880 1.00 96.50 237 PRO A N 1
ATOM 1803 C CA . PRO A 1 237 ? 6.773 7.218 -9.776 1.00 96.50 237 PRO A CA 1
ATOM 1804 C C . PRO A 1 237 ? 7.657 6.212 -9.029 1.00 96.50 237 PRO A C 1
ATOM 1806 O O . PRO A 1 237 ? 8.581 5.635 -9.604 1.00 96.50 237 PRO A O 1
ATOM 1809 N N . ASN A 1 238 ? 7.342 5.936 -7.763 1.00 97.19 238 ASN A N 1
ATOM 1810 C CA . ASN A 1 238 ? 8.068 4.958 -6.952 1.00 97.19 238 ASN A CA 1
ATOM 1811 C C . ASN A 1 238 ? 7.821 3.529 -7.456 1.00 97.19 238 ASN A C 1
ATOM 1813 O O . ASN A 1 238 ? 8.756 2.739 -7.626 1.00 97.19 238 ASN A O 1
ATOM 1817 N N . THR A 1 239 ? 6.550 3.209 -7.708 1.00 96.69 239 THR A N 1
ATOM 1818 C CA . THR A 1 239 ? 6.103 1.911 -8.224 1.00 96.69 239 THR A CA 1
ATOM 1819 C C . THR A 1 239 ? 5.057 2.076 -9.313 1.00 96.69 239 THR A C 1
ATOM 1821 O O . THR A 1 239 ? 4.219 2.970 -9.226 1.00 96.69 239 THR A O 1
ATOM 1824 N N . VAL A 1 240 ? 5.047 1.151 -10.275 1.00 97.56 240 VAL A N 1
ATOM 1825 C CA . VAL A 1 240 ? 3.960 0.990 -11.252 1.00 97.56 240 VAL A CA 1
ATOM 1826 C C . VAL A 1 240 ? 3.403 -0.425 -11.169 1.00 97.56 240 VAL A C 1
ATOM 1828 O O . VAL A 1 240 ? 4.165 -1.391 -11.193 1.00 97.56 240 VAL A O 1
ATOM 1831 N N . VAL A 1 241 ? 2.081 -0.579 -11.110 1.00 96.75 241 VAL A N 1
ATOM 1832 C CA . VAL A 1 241 ? 1.431 -1.895 -11.042 1.00 96.75 241 VAL A CA 1
ATOM 1833 C C . VAL A 1 241 ? 0.468 -2.072 -12.214 1.00 96.75 241 VAL A C 1
ATOM 1835 O O . VAL A 1 241 ? -0.534 -1.364 -12.275 1.00 96.75 241 VAL A O 1
ATOM 1838 N N . PRO A 1 242 ? 0.696 -3.036 -13.126 1.00 95.69 242 PRO A N 1
ATOM 1839 C CA . PRO A 1 242 ? -0.268 -3.378 -14.169 1.00 95.69 242 PRO A CA 1
ATOM 1840 C C . PRO A 1 242 ? -1.411 -4.209 -13.566 1.00 95.69 242 PRO A C 1
ATOM 1842 O O . PRO A 1 242 ? -1.428 -5.439 -13.655 1.00 95.69 242 PRO A O 1
ATOM 1845 N N . LEU A 1 243 ? -2.348 -3.539 -12.896 1.00 96.00 243 LEU A N 1
ATOM 1846 C CA . LEU A 1 243 ? -3.439 -4.153 -12.137 1.00 96.00 243 LEU A CA 1
ATOM 1847 C C . LEU A 1 243 ? -4.271 -5.131 -12.971 1.00 96.00 243 LEU A C 1
ATOM 1849 O O . LEU A 1 243 ? -4.550 -6.233 -12.499 1.00 96.00 243 LEU A O 1
ATOM 1853 N N . SER A 1 244 ? -4.594 -4.791 -14.222 1.00 95.94 244 SER A N 1
ATOM 1854 C CA . SER A 1 244 ? -5.394 -5.671 -15.087 1.00 95.94 244 SER A CA 1
ATOM 1855 C C . SER A 1 244 ? -4.656 -6.939 -15.531 1.00 95.94 244 SER A C 1
ATOM 1857 O O . SER A 1 244 ? -5.291 -7.902 -15.954 1.00 95.94 244 SER A O 1
ATOM 1859 N N . ASN A 1 245 ? -3.323 -6.998 -15.413 1.00 95.38 245 ASN A N 1
ATOM 1860 C CA . ASN A 1 245 ? -2.603 -8.262 -15.600 1.00 95.38 245 ASN A CA 1
ATOM 1861 C C . ASN A 1 245 ? -2.874 -9.223 -14.435 1.00 95.38 245 ASN A C 1
ATOM 1863 O O . ASN A 1 245 ? -2.871 -10.442 -14.618 1.00 95.38 245 ASN A O 1
ATOM 1867 N N . VAL A 1 246 ? -3.066 -8.677 -13.231 1.00 95.81 246 VAL A N 1
ATOM 1868 C CA . VAL A 1 246 ? -3.306 -9.437 -12.001 1.00 95.81 246 VAL A CA 1
ATOM 1869 C C . VAL A 1 246 ? -4.769 -9.859 -11.934 1.00 95.81 246 VAL A C 1
ATOM 1871 O O . VAL A 1 246 ? -5.039 -11.064 -11.897 1.00 95.81 246 VAL A O 1
ATOM 1874 N N . ALA A 1 247 ? -5.666 -8.870 -11.983 1.00 96.88 247 ALA A N 1
ATOM 1875 C CA . ALA A 1 247 ? -7.120 -8.985 -11.952 1.00 96.88 247 ALA A CA 1
ATOM 1876 C C . ALA A 1 247 ? -7.712 -8.386 -13.243 1.00 96.88 247 ALA A C 1
ATOM 1878 O O . ALA A 1 247 ? -7.954 -7.178 -13.304 1.00 96.88 247 ALA A O 1
ATOM 1879 N N . PRO A 1 248 ? -7.913 -9.199 -14.298 1.00 95.44 248 PRO A N 1
ATOM 1880 C CA . PRO A 1 248 ? -8.471 -8.738 -15.573 1.00 95.44 248 PRO A CA 1
ATOM 1881 C C . PRO A 1 248 ? -9.816 -8.016 -15.447 1.00 95.44 248 PRO A C 1
ATOM 1883 O O . PRO A 1 248 ? -10.137 -7.178 -16.281 1.00 95.44 248 PRO A O 1
ATOM 1886 N N . GLU A 1 249 ? -10.577 -8.313 -14.395 1.00 96.56 249 GLU A N 1
ATOM 1887 C CA . GLU A 1 249 ? -11.878 -7.723 -14.082 1.00 96.56 249 GLU A CA 1
ATOM 1888 C C . GLU A 1 249 ? -11.811 -6.220 -13.775 1.00 96.56 249 GLU A C 1
ATOM 1890 O O . GLU A 1 249 ? -12.826 -5.533 -13.847 1.00 96.56 249 GLU A O 1
ATOM 1895 N N . TYR A 1 250 ? -10.628 -5.688 -13.454 1.00 96.38 250 TYR A N 1
ATOM 1896 C CA . TYR A 1 250 ? -10.453 -4.27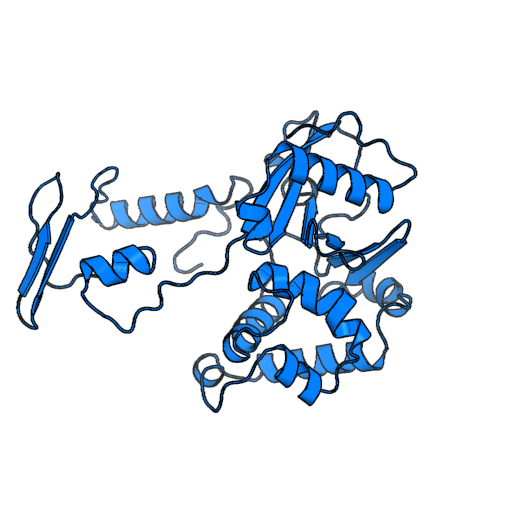2 -13.121 1.00 96.38 250 TYR A CA 1
ATOM 1897 C C . TYR A 1 250 ? -10.437 -3.355 -14.351 1.00 96.38 250 TYR A C 1
ATOM 1899 O O . TYR A 1 250 ? -10.444 -2.135 -14.203 1.00 96.38 250 TYR A O 1
ATOM 1907 N N . ALA A 1 251 ? -10.389 -3.915 -15.559 1.00 95.19 251 ALA A N 1
ATOM 1908 C CA . ALA A 1 251 ? -10.405 -3.153 -16.799 1.00 95.19 251 ALA A CA 1
ATOM 1909 C C . ALA A 1 251 ? -11.507 -3.649 -17.737 1.00 95.19 251 ALA A C 1
ATOM 1911 O O . ALA A 1 251 ? -11.911 -4.812 -17.716 1.00 95.19 251 ALA A O 1
ATOM 1912 N N . SER A 1 252 ? -11.979 -2.754 -18.606 1.00 93.25 252 SER A N 1
ATOM 1913 C CA . SER A 1 252 ? -12.848 -3.154 -19.707 1.00 93.25 252 SER A CA 1
ATOM 1914 C C . SER A 1 252 ? -12.079 -4.042 -20.698 1.00 93.25 252 SER A C 1
ATOM 1916 O O . SER A 1 252 ? -10.854 -3.945 -20.792 1.00 93.25 252 SER A O 1
ATOM 1918 N N . PRO A 1 253 ? -12.764 -4.871 -21.508 1.00 89.94 253 PRO A N 1
ATOM 1919 C CA . PRO A 1 253 ? -12.092 -5.731 -22.480 1.00 89.94 253 PRO A CA 1
ATOM 1920 C C . PRO A 1 253 ? -11.210 -4.984 -23.487 1.00 89.94 253 PRO A C 1
ATOM 1922 O O . PRO A 1 253 ? -10.370 -5.611 -24.118 1.00 89.94 253 PRO A O 1
ATOM 1925 N N . GLU A 1 254 ? -11.391 -3.680 -23.682 1.00 91.31 254 GLU A N 1
ATOM 1926 C CA . GLU A 1 254 ? -10.649 -2.872 -24.660 1.00 91.31 254 GLU A CA 1
ATOM 1927 C C . GLU A 1 254 ? -9.471 -2.105 -24.045 1.00 91.31 254 GLU A C 1
ATOM 1929 O O . GLU A 1 254 ? -8.731 -1.428 -24.764 1.00 91.31 254 GLU A O 1
ATOM 1934 N N . ALA A 1 255 ? -9.264 -2.239 -22.735 1.00 94.12 255 ALA A N 1
ATOM 1935 C CA . ALA A 1 255 ? -8.268 -1.484 -22.003 1.00 94.12 255 ALA A CA 1
ATOM 1936 C C . ALA A 1 255 ? -7.387 -2.359 -21.105 1.00 94.12 255 ALA A C 1
ATOM 1938 O O . ALA A 1 255 ? -7.729 -3.475 -20.720 1.00 94.12 255 ALA A O 1
ATOM 1939 N N . GLU A 1 256 ? -6.238 -1.802 -20.754 1.00 94.94 256 GLU A N 1
ATOM 1940 C CA . GLU A 1 256 ? -5.394 -2.244 -19.653 1.00 94.94 256 GLU A CA 1
ATOM 1941 C C . GLU A 1 256 ? -5.419 -1.161 -18.567 1.00 94.94 256 GLU A C 1
ATOM 1943 O O . GLU A 1 256 ? -5.472 0.031 -18.878 1.00 94.94 256 GLU A O 1
ATOM 1948 N N . LEU A 1 257 ? -5.395 -1.578 -17.302 1.00 96.38 257 LEU A N 1
ATOM 1949 C CA . LEU A 1 257 ? -5.332 -0.695 -16.141 1.00 96.38 257 LEU A CA 1
ATOM 1950 C C . LEU A 1 257 ? -3.965 -0.846 -15.483 1.00 96.38 257 LEU A C 1
ATOM 1952 O O . LEU A 1 257 ? -3.585 -1.953 -15.079 1.00 96.38 257 LEU A O 1
ATOM 1956 N N . LEU A 1 258 ? -3.263 0.271 -15.314 1.00 96.31 258 LEU A N 1
ATOM 1957 C CA . LEU A 1 258 ? -2.126 0.360 -14.405 1.00 96.31 258 LEU A CA 1
ATOM 1958 C C . LEU A 1 258 ? -2.380 1.413 -13.333 1.00 96.31 258 LEU A C 1
ATOM 1960 O O . LEU A 1 258 ? -3.193 2.311 -13.518 1.00 96.31 258 LEU A O 1
ATOM 1964 N N . ASN A 1 259 ? -1.664 1.310 -12.221 1.00 97.44 259 ASN A N 1
ATOM 1965 C CA . ASN A 1 259 ? -1.495 2.428 -11.306 1.00 97.44 259 ASN A CA 1
ATOM 1966 C C . ASN A 1 259 ? -0.018 2.816 -11.198 1.00 97.44 259 ASN A C 1
ATOM 1968 O O . ASN A 1 259 ? 0.864 2.006 -11.499 1.00 97.44 259 ASN A O 1
ATOM 1972 N N . ALA A 1 260 ? 0.233 4.048 -10.776 1.00 98.12 260 ALA A N 1
ATOM 1973 C CA . ALA A 1 260 ? 1.547 4.531 -10.389 1.00 98.12 260 ALA A CA 1
ATOM 1974 C C . ALA A 1 260 ? 1.438 5.253 -9.046 1.00 98.12 260 ALA A C 1
ATOM 1976 O O . ALA A 1 260 ? 0.528 6.058 -8.850 1.00 98.12 260 ALA A O 1
ATOM 1977 N N . THR A 1 261 ? 2.350 4.950 -8.127 1.00 98.00 261 THR A N 1
ATOM 1978 C CA . THR A 1 261 ? 2.365 5.533 -6.780 1.00 98.00 261 THR A CA 1
ATOM 1979 C C . THR A 1 261 ? 3.591 6.415 -6.608 1.00 98.00 261 THR A C 1
ATOM 1981 O O . THR A 1 261 ? 4.713 5.982 -6.867 1.00 98.00 261 THR A O 1
ATOM 1984 N N . PHE A 1 262 ? 3.364 7.626 -6.119 1.00 97.75 262 PHE A N 1
ATOM 1985 C CA . PHE A 1 262 ? 4.344 8.651 -5.793 1.00 97.75 262 PHE A CA 1
ATOM 1986 C C . PHE A 1 262 ? 4.378 8.844 -4.281 1.00 97.75 262 PHE A C 1
ATOM 1988 O O . PHE A 1 262 ? 3.341 8.769 -3.621 1.00 97.75 262 PHE A O 1
ATOM 1995 N N . LEU A 1 263 ? 5.565 9.056 -3.723 1.00 95.62 263 LEU A N 1
ATOM 1996 C CA . LEU A 1 263 ? 5.774 9.120 -2.279 1.00 95.62 263 LEU A CA 1
ATOM 1997 C C . LEU A 1 263 ? 6.215 10.516 -1.858 1.00 95.62 263 LEU A C 1
ATOM 1999 O O . LEU A 1 263 ? 6.938 11.181 -2.593 1.00 95.62 263 LEU A O 1
ATOM 2003 N N . GLY A 1 264 ? 5.865 10.892 -0.630 1.00 91.75 264 GLY A N 1
ATOM 2004 C CA . GLY A 1 264 ? 6.326 12.135 -0.022 1.00 91.75 264 GLY A CA 1
ATOM 2005 C C . GLY A 1 264 ? 5.390 13.327 -0.251 1.00 91.75 264 GLY A C 1
ATOM 2006 O O . GLY A 1 264 ? 4.392 13.209 -0.963 1.00 91.75 264 GLY A O 1
ATOM 2007 N N . PRO A 1 265 ? 5.683 14.459 0.412 1.00 89.25 265 PRO A N 1
ATOM 2008 C CA . PRO A 1 265 ? 4.836 15.650 0.391 1.00 89.25 265 PRO A CA 1
ATOM 2009 C C . PRO A 1 265 ? 4.777 16.307 -0.988 1.00 89.25 265 PRO A C 1
ATOM 2011 O O . PRO A 1 265 ? 3.694 16.692 -1.406 1.00 89.25 265 PRO A O 1
ATOM 2014 N N . ASP A 1 266 ? 5.886 16.328 -1.731 1.00 90.88 266 ASP A N 1
ATOM 2015 C CA . ASP A 1 266 ? 5.946 16.946 -3.062 1.00 90.88 266 ASP A CA 1
ATOM 2016 C C . ASP A 1 266 ? 4.893 16.354 -4.012 1.00 90.88 266 ASP A C 1
ATOM 2018 O O . ASP A 1 266 ? 4.256 17.076 -4.770 1.00 90.88 266 ASP A O 1
ATOM 2022 N N . ALA A 1 267 ? 4.631 15.046 -3.911 1.00 93.50 267 ALA A N 1
ATOM 2023 C CA . ALA A 1 267 ? 3.595 14.389 -4.699 1.00 93.50 267 ALA A CA 1
ATOM 2024 C C . ALA A 1 267 ? 2.170 14.822 -4.315 1.00 93.50 267 ALA A C 1
ATOM 2026 O O . ALA A 1 267 ? 1.292 14.807 -5.169 1.00 93.50 267 ALA A O 1
ATOM 2027 N N . LEU A 1 268 ? 1.920 15.168 -3.045 1.00 91.56 268 LEU A N 1
ATOM 2028 C CA . LEU A 1 268 ? 0.613 15.651 -2.578 1.00 91.56 268 LEU A CA 1
ATOM 2029 C C . LEU A 1 268 ? 0.317 17.071 -3.068 1.00 91.56 268 LEU A C 1
ATOM 2031 O O . LEU A 1 268 ? -0.851 17.410 -3.252 1.00 91.56 268 LEU A O 1
ATOM 2035 N N . ASP A 1 269 ? 1.365 17.873 -3.251 1.00 93.50 269 ASP A N 1
ATOM 2036 C CA . ASP A 1 269 ? 1.274 19.261 -3.703 1.00 93.50 269 ASP A CA 1
ATOM 2037 C C . ASP A 1 269 ? 1.350 19.393 -5.238 1.00 93.50 269 ASP A C 1
ATOM 2039 O O . ASP A 1 269 ? 1.018 20.448 -5.783 1.00 93.50 269 ASP A O 1
ATOM 2043 N N . ALA A 1 270 ? 1.773 18.334 -5.938 1.00 94.88 270 ALA A N 1
ATOM 2044 C CA . ALA A 1 270 ? 1.901 18.297 -7.392 1.00 94.88 270 ALA A CA 1
ATOM 2045 C C . ALA A 1 270 ? 0.545 18.261 -8.115 1.00 94.88 270 ALA A C 1
ATOM 2047 O O . ALA A 1 270 ? -0.437 17.674 -7.647 1.00 94.88 270 ALA A O 1
ATOM 2048 N N . ASP A 1 271 ? 0.508 18.845 -9.315 1.00 96.25 271 ASP A N 1
ATOM 2049 C CA . ASP A 1 271 ? -0.666 18.770 -10.183 1.00 96.25 271 ASP A CA 1
ATOM 2050 C C . ASP A 1 271 ? -0.828 17.359 -10.774 1.00 96.25 271 ASP A C 1
ATOM 2052 O O . ASP A 1 271 ? 0.143 16.651 -11.061 1.00 96.25 271 ASP A O 1
ATOM 2056 N N . ALA A 1 272 ? -2.074 16.938 -10.999 1.00 96.12 272 ALA A N 1
ATOM 2057 C CA . ALA A 1 272 ? -2.351 15.623 -11.560 1.00 96.12 272 ALA A CA 1
ATOM 2058 C C . ALA A 1 272 ? -1.715 15.425 -12.951 1.00 96.12 272 ALA A C 1
ATOM 2060 O O . ALA A 1 272 ? -1.238 14.328 -13.246 1.00 96.12 272 ALA A O 1
ATOM 2061 N N . GLU A 1 273 ? -1.663 16.462 -13.788 1.00 96.94 273 GLU A N 1
ATOM 2062 C CA . GLU A 1 273 ? -1.049 16.407 -15.119 1.00 96.94 273 GLU A CA 1
ATOM 2063 C C . GLU A 1 273 ? 0.483 16.330 -15.054 1.00 96.94 273 GLU A C 1
ATOM 2065 O O . GLU A 1 273 ? 1.113 15.717 -15.920 1.00 96.94 273 GLU A O 1
ATOM 2070 N N . GLU A 1 274 ? 1.093 16.904 -14.015 1.00 96.88 274 GLU A N 1
ATOM 2071 C CA . GLU A 1 274 ? 2.534 16.807 -13.768 1.00 96.88 274 GLU A CA 1
ATOM 2072 C C . GLU A 1 274 ? 2.923 15.361 -13.448 1.00 96.88 274 GLU A C 1
ATOM 2074 O O . GLU A 1 274 ? 3.722 14.761 -14.171 1.00 96.88 274 GLU A O 1
ATOM 2079 N N . LEU A 1 275 ? 2.263 14.753 -12.458 1.00 97.44 275 LEU A N 1
ATOM 2080 C CA . LEU A 1 275 ? 2.467 13.344 -12.103 1.00 97.44 275 LEU A CA 1
ATOM 2081 C C . LEU A 1 275 ? 2.141 12.405 -13.277 1.00 97.44 275 LEU A C 1
ATOM 2083 O O . LEU A 1 275 ? 2.822 11.401 -13.511 1.00 97.44 275 LEU A O 1
ATOM 2087 N N . PHE A 1 276 ? 1.126 12.744 -14.074 1.00 97.69 276 PHE A N 1
ATOM 2088 C CA . PHE A 1 276 ? 0.797 11.999 -15.283 1.00 97.69 276 PHE A CA 1
ATOM 2089 C C . PHE A 1 276 ? 1.941 12.057 -16.309 1.00 97.69 276 PHE A C 1
ATOM 2091 O O . PHE A 1 276 ? 2.323 11.026 -16.882 1.00 97.69 276 PHE A O 1
ATOM 2098 N N . ALA A 1 277 ? 2.527 13.238 -16.528 1.00 96.31 277 ALA A N 1
ATOM 2099 C CA . ALA A 1 277 ? 3.668 13.417 -17.418 1.00 96.31 277 ALA A CA 1
ATOM 2100 C C . ALA A 1 277 ? 4.912 12.662 -16.922 1.00 96.31 277 ALA A C 1
ATOM 2102 O O . ALA A 1 277 ? 5.592 12.035 -17.742 1.00 96.31 277 ALA A O 1
ATOM 2103 N N . GLU A 1 278 ? 5.172 12.654 -15.612 1.00 96.81 278 GLU A N 1
ATOM 2104 C CA . GLU A 1 278 ? 6.254 11.885 -14.986 1.00 96.81 278 GLU A CA 1
ATOM 2105 C C . GLU A 1 278 ? 6.080 10.380 -15.194 1.00 96.81 278 GLU A C 1
ATOM 2107 O O . GLU A 1 278 ? 6.994 9.715 -15.689 1.00 96.81 278 GLU A O 1
ATOM 2112 N N . THR A 1 279 ? 4.888 9.833 -14.930 1.00 97.00 279 THR A N 1
ATOM 2113 C CA . THR A 1 279 ? 4.602 8.416 -15.205 1.00 97.00 279 THR A CA 1
ATOM 2114 C C . THR A 1 279 ? 4.792 8.090 -16.681 1.00 97.00 279 THR A C 1
ATOM 2116 O O . THR A 1 279 ? 5.421 7.083 -17.021 1.00 97.00 279 THR A O 1
ATOM 2119 N N . ARG A 1 280 ? 4.301 8.943 -17.589 1.00 95.69 280 ARG A N 1
ATOM 2120 C CA . ARG A 1 280 ? 4.466 8.734 -1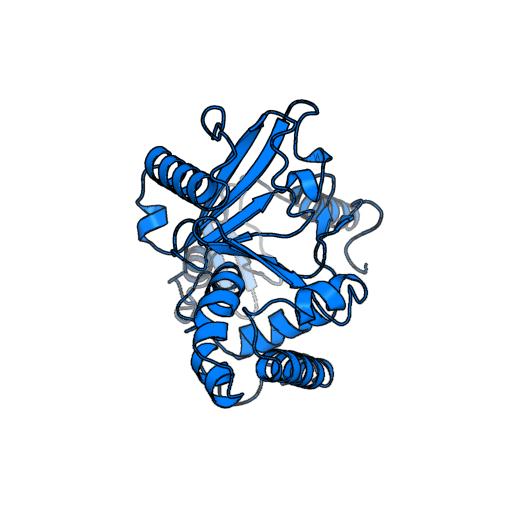9.033 1.00 95.69 280 ARG A CA 1
ATOM 2121 C C . ARG A 1 280 ? 5.940 8.753 -19.441 1.00 95.69 280 ARG A C 1
ATOM 2123 O O . ARG A 1 280 ? 6.353 7.935 -20.269 1.00 95.69 280 ARG A O 1
ATOM 2130 N N . ALA A 1 281 ? 6.732 9.663 -18.876 1.00 95.44 281 ALA A N 1
ATOM 2131 C CA . ALA A 1 281 ? 8.166 9.764 -19.125 1.00 95.44 281 ALA A CA 1
ATOM 2132 C C . ALA A 1 281 ? 8.915 8.533 -18.595 1.00 95.44 281 ALA A C 1
ATOM 2134 O O . ALA A 1 281 ? 9.704 7.938 -19.332 1.00 95.44 281 ALA A O 1
ATOM 2135 N N . ALA A 1 282 ? 8.609 8.094 -17.373 1.00 96.38 282 ALA A N 1
ATOM 2136 C CA . ALA A 1 282 ? 9.181 6.896 -16.770 1.00 96.38 282 ALA A CA 1
ATOM 2137 C C . ALA A 1 282 ? 8.871 5.644 -17.604 1.00 96.38 282 ALA A C 1
ATOM 2139 O O . ALA A 1 282 ? 9.786 4.920 -17.997 1.00 96.38 282 ALA A O 1
ATOM 2140 N N . LEU A 1 283 ? 7.607 5.432 -17.982 1.00 95.62 283 LEU A N 1
ATOM 2141 C CA . LEU A 1 283 ? 7.202 4.310 -18.834 1.00 95.62 283 LEU A CA 1
ATOM 2142 C C . LEU A 1 283 ? 7.889 4.339 -20.205 1.00 95.62 283 LEU A C 1
ATOM 2144 O O . LEU A 1 283 ? 8.385 3.309 -20.664 1.00 95.62 283 LEU A O 1
ATOM 2148 N N . SER A 1 284 ? 7.972 5.510 -20.841 1.00 94.69 284 SER A N 1
ATOM 2149 C CA . SER A 1 284 ? 8.657 5.672 -22.133 1.00 94.69 284 SER A CA 1
ATOM 2150 C C . SER A 1 284 ? 10.155 5.384 -22.019 1.00 94.69 284 SER A C 1
ATOM 2152 O O . SER A 1 284 ? 10.729 4.730 -22.888 1.00 94.69 284 SER A O 1
ATOM 2154 N N . SER A 1 285 ? 10.778 5.810 -20.918 1.00 95.12 285 SER A N 1
ATOM 2155 C CA . SER A 1 285 ? 12.180 5.539 -20.603 1.00 95.12 285 SER A CA 1
ATOM 2156 C C . SER A 1 285 ? 12.430 4.047 -20.377 1.00 95.12 285 SER A C 1
ATOM 2158 O O . SER A 1 285 ? 13.380 3.481 -20.916 1.00 95.12 285 SER A O 1
ATOM 2160 N N . TRP A 1 286 ? 11.554 3.366 -19.636 1.00 95.00 286 TRP A N 1
ATOM 2161 C CA . TRP A 1 286 ? 11.688 1.933 -19.373 1.00 95.00 286 TRP A CA 1
ATOM 2162 C C . TRP A 1 286 ? 11.345 1.075 -20.588 1.00 95.00 286 TRP A C 1
ATOM 2164 O O . TRP A 1 286 ? 11.835 -0.047 -20.686 1.00 95.00 286 TRP A O 1
ATOM 2174 N N . PHE A 1 287 ? 10.499 1.552 -21.506 1.00 93.56 287 PHE A N 1
ATOM 2175 C CA . PHE A 1 287 ? 10.029 0.819 -22.684 1.00 93.56 287 PHE A CA 1
ATOM 2176 C C . PHE A 1 287 ? 10.116 1.665 -23.970 1.00 93.56 287 PHE A C 1
ATOM 2178 O O . PHE A 1 287 ? 9.085 1.964 -24.573 1.00 93.56 287 PHE A O 1
ATOM 2185 N N . PRO A 1 288 ? 11.327 1.977 -24.469 1.00 88.81 288 PRO A N 1
ATOM 2186 C CA . PRO A 1 288 ? 11.513 2.925 -25.577 1.00 88.81 288 PRO A CA 1
ATOM 2187 C C . PRO A 1 288 ? 10.922 2.461 -26.917 1.00 88.81 288 PRO A C 1
ATOM 2189 O O . PRO A 1 288 ? 10.663 3.267 -27.803 1.00 88.81 288 PRO A O 1
ATOM 2192 N N . SER A 1 289 ? 10.675 1.159 -27.082 1.00 85.88 289 SER A N 1
ATOM 2193 C CA . SER A 1 289 ? 10.027 0.587 -28.270 1.00 85.88 289 SER A CA 1
ATOM 2194 C C . SER A 1 289 ? 8.495 0.671 -28.246 1.00 85.88 289 SER A C 1
ATOM 2196 O O . SER A 1 289 ? 7.839 0.057 -29.089 1.00 85.88 289 SER A O 1
ATOM 2198 N N . ARG A 1 290 ? 7.904 1.381 -27.276 1.00 83.94 290 ARG A N 1
ATOM 2199 C CA . ARG A 1 290 ? 6.455 1.428 -27.058 1.00 83.94 290 ARG A CA 1
ATOM 2200 C C . ARG A 1 290 ? 5.934 2.851 -26.977 1.00 83.94 290 ARG A C 1
ATOM 2202 O O . ARG A 1 290 ? 6.574 3.726 -26.408 1.00 83.94 290 ARG A O 1
ATOM 2209 N N . GLY A 1 291 ? 4.742 3.055 -27.529 1.00 81.69 291 GLY A N 1
ATOM 2210 C CA . GLY A 1 291 ? 4.034 4.325 -27.444 1.00 81.69 291 GLY A CA 1
ATOM 2211 C C . GLY A 1 291 ? 3.124 4.379 -26.221 1.00 81.69 291 GLY A C 1
ATOM 2212 O O . GLY A 1 291 ? 2.279 3.507 -26.052 1.00 81.69 291 GLY A O 1
ATOM 2213 N N . PHE A 1 292 ? 3.262 5.439 -25.425 1.00 88.88 292 PHE A N 1
ATOM 2214 C CA . PHE A 1 292 ? 2.367 5.778 -24.309 1.00 88.88 292 PHE A CA 1
ATOM 2215 C C . PHE A 1 292 ? 1.568 7.066 -24.580 1.00 88.88 292 PHE A C 1
ATOM 2217 O O . PHE A 1 292 ? 1.074 7.707 -23.661 1.00 88.88 292 PHE A O 1
ATOM 2224 N N . GLY A 1 293 ? 1.463 7.478 -25.849 1.00 81.56 293 GLY A N 1
ATOM 2225 C CA . GLY A 1 293 ? 0.774 8.715 -26.245 1.00 81.56 293 GLY A CA 1
ATOM 2226 C C . GLY A 1 293 ? -0.753 8.658 -26.144 1.00 81.56 293 GLY A C 1
ATOM 2227 O O . GLY A 1 293 ? -1.393 9.698 -26.167 1.00 81.56 293 GLY A O 1
ATOM 2228 N N . THR A 1 294 ? -1.322 7.458 -26.037 1.00 87.00 294 THR A N 1
ATOM 2229 C CA . THR A 1 294 ? -2.761 7.188 -25.866 1.00 87.00 294 THR A CA 1
ATOM 2230 C C . THR A 1 294 ? -3.092 6.697 -24.454 1.00 87.00 294 THR A C 1
ATOM 2232 O O . THR A 1 294 ? -4.136 6.085 -24.241 1.00 87.00 294 THR A O 1
ATOM 2235 N N . MET A 1 295 ? -2.151 6.859 -23.520 1.00 92.25 295 MET A N 1
ATOM 2236 C CA . MET A 1 295 ? -2.402 6.648 -22.100 1.00 92.25 295 MET A CA 1
ATOM 2237 C C . MET A 1 295 ? -3.286 7.785 -21.602 1.00 92.25 295 MET A C 1
ATOM 2239 O O . MET A 1 295 ? -3.003 8.937 -21.918 1.00 92.25 295 MET A O 1
ATOM 2243 N N . ASP A 1 296 ? -4.298 7.453 -20.810 1.00 92.12 296 ASP A N 1
ATOM 2244 C CA . ASP A 1 296 ? -5.216 8.417 -20.206 1.00 92.12 296 ASP A CA 1
ATOM 2245 C C . ASP A 1 296 ? -5.226 8.215 -18.684 1.00 92.12 296 ASP A C 1
ATOM 2247 O O . ASP A 1 296 ? -5.070 7.077 -18.225 1.00 92.12 296 ASP A O 1
ATOM 2251 N N . LEU A 1 297 ? -5.379 9.305 -17.925 1.00 89.69 297 LEU A N 1
ATOM 2252 C CA . LEU A 1 297 ? -5.604 9.290 -16.473 1.00 89.69 297 LEU A CA 1
ATOM 2253 C C . LEU A 1 297 ? -7.035 8.819 -16.147 1.00 89.69 297 LEU A C 1
ATOM 2255 O O . LEU A 1 297 ? -7.960 9.171 -16.916 1.00 89.69 297 LEU A O 1
#

Radius of gyration: 22.12 Å; chains: 1; bounding box: 54×41×63 Å

Sequence (297 aa):
RRYLDLDALDLRYFTPGAVVARPDSRSTLADPRRDPASLLDSLRSRELSTVDKLRTLALVQHLLSRREGELFAGPDASIREYLDEWGFDGGFVENFVAPFYGGITLDRSLSTSKHVFEYTFRALARGEIAVPAGGMGAIPEQLAASARRAGVEIRLDDPVETVAGNSETSRVESAGGIVEPDAVVVATDPKAARDLTGVESIPTEGRGCVTQYYRLPRGTNLKVGKKLLLNAADPAPNTVVPLSNVAPEYASPEAELLNATFLGPDALDADAEELFAETRAALSSWFPSRGFGTMDL

Organism: NCBI:txid1776492

Secondary structure (DSSP, 8-state):
--S--TTTTTEEEPPSSEEEEETTEEEEE--TTT-SSTHHHHHH-TTS-HHHHHHHHHHHHHHHHS-GGGTT-S---BHHHHHHHTT--HHHIIIIIHHHHHHHHT-TT--SBHHHHHHHHHHHHHS--EEETT-TTHHHHHHHHHHHHTT-----S--EEEEEE-SS-EEEEETTEEE--S-----S-HHHHHHHH--TTS------EEEEEEEEETT---S-TT-EEEESS-SSSSEEE-HHHH-GGGS-TTEEEEEEEEESHHHHHS-HHHHHHHHHHHHHHH-TTS--TT-B-